Protein AF-A0A9D6V3V2-F1 (afdb_monomer_lite)

Structure (mmCIF, N/CA/C/O backbone):
data_AF-A0A9D6V3V2-F1
#
_entry.id   AF-A0A9D6V3V2-F1
#
loop_
_atom_site.group_PDB
_atom_site.id
_atom_site.type_symbol
_atom_site.label_atom_id
_atom_site.label_alt_id
_atom_site.label_comp_id
_atom_site.label_asym_id
_atom_site.label_entity_id
_atom_site.label_seq_id
_atom_site.pdbx_PDB_ins_code
_atom_site.Cartn_x
_atom_site.Cartn_y
_atom_site.Cartn_z
_atom_site.occupancy
_atom_site.B_iso_or_equiv
_atom_site.auth_seq_id
_atom_site.auth_comp_id
_atom_site.auth_asym_id
_atom_site.auth_atom_id
_atom_site.pdbx_PDB_model_num
ATOM 1 N N . MET A 1 1 ? 70.404 -4.146 -46.893 1.00 44.38 1 MET A N 1
ATOM 2 C CA . MET A 1 1 ? 69.640 -3.327 -45.924 1.00 44.38 1 MET A CA 1
ATOM 3 C C . MET A 1 1 ? 68.339 -2.920 -46.591 1.00 44.38 1 MET A C 1
ATOM 5 O O . MET A 1 1 ? 68.376 -2.452 -47.720 1.00 44.38 1 MET A O 1
ATOM 9 N N . LYS A 1 2 ? 67.207 -3.241 -45.965 1.00 45.22 2 LYS A N 1
ATOM 10 C CA . LYS A 1 2 ? 65.858 -3.125 -46.529 1.00 45.22 2 LYS A CA 1
ATOM 11 C C . LYS A 1 2 ? 65.323 -1.730 -46.179 1.00 45.22 2 LYS A C 1
ATOM 13 O O . LYS A 1 2 ? 65.019 -1.490 -45.018 1.00 45.22 2 LYS A O 1
ATOM 18 N N . ASN A 1 3 ? 65.267 -0.820 -47.149 1.00 51.09 3 ASN A N 1
ATOM 19 C CA . ASN A 1 3 ? 64.686 0.513 -46.966 1.00 51.09 3 ASN A CA 1
ATOM 20 C C . ASN A 1 3 ? 63.220 0.479 -47.405 1.00 51.09 3 ASN A C 1
ATOM 22 O O . ASN A 1 3 ? 62.914 0.737 -48.564 1.00 51.09 3 ASN A O 1
ATOM 26 N N . SER A 1 4 ? 62.317 0.134 -46.492 1.00 55.97 4 SER A N 1
ATOM 27 C CA . SER A 1 4 ? 60.876 0.332 -46.670 1.00 55.97 4 SER A CA 1
ATOM 28 C C . SER A 1 4 ? 60.467 1.624 -45.965 1.00 55.97 4 SER A C 1
ATOM 30 O O . SER A 1 4 ? 60.014 1.586 -44.825 1.00 55.97 4 SER A O 1
ATOM 32 N N . ASN A 1 5 ? 60.670 2.756 -46.638 1.00 57.91 5 ASN A N 1
ATOM 33 C CA . ASN A 1 5 ? 60.053 4.036 -46.288 1.00 57.91 5 ASN A CA 1
ATOM 34 C C . ASN A 1 5 ? 59.089 4.414 -47.419 1.00 57.91 5 ASN A C 1
ATOM 36 O O . ASN A 1 5 ? 59.359 5.324 -48.200 1.00 57.91 5 ASN A O 1
ATOM 40 N N . GLU A 1 6 ? 57.986 3.676 -47.541 1.00 64.00 6 GLU A N 1
ATOM 41 C CA . GLU A 1 6 ? 56.825 4.140 -48.302 1.00 64.00 6 GLU A CA 1
ATOM 42 C C . GLU A 1 6 ? 56.070 5.123 -47.401 1.00 64.00 6 GLU A C 1
ATOM 44 O O . GLU A 1 6 ? 55.491 4.749 -46.381 1.00 64.00 6 GLU A O 1
ATOM 49 N N . GLY A 1 7 ? 56.196 6.414 -47.709 1.00 64.81 7 GLY A N 1
ATOM 50 C CA . GLY A 1 7 ? 55.486 7.475 -47.004 1.00 64.81 7 GLY A CA 1
ATOM 51 C C . GLY A 1 7 ? 54.002 7.469 -47.361 1.00 64.81 7 GLY A C 1
ATOM 52 O O . GLY A 1 7 ? 53.641 7.251 -48.514 1.00 64.81 7 GLY A O 1
ATOM 53 N N . PHE A 1 8 ? 53.159 7.744 -46.367 1.00 67.44 8 PHE A N 1
ATOM 54 C CA . PHE A 1 8 ? 51.711 7.868 -46.522 1.00 67.44 8 PHE A CA 1
ATOM 55 C C . PHE A 1 8 ? 51.376 8.950 -47.557 1.00 67.44 8 PHE A C 1
ATOM 57 O O . PHE A 1 8 ? 51.793 10.105 -47.414 1.00 67.44 8 PHE A O 1
ATOM 64 N N . THR A 1 9 ? 50.626 8.603 -48.597 1.00 81.56 9 THR A N 1
ATOM 65 C CA . THR A 1 9 ? 50.183 9.583 -49.591 1.00 81.56 9 THR A CA 1
ATOM 66 C C . THR A 1 9 ? 49.055 10.445 -49.020 1.00 81.56 9 THR A C 1
ATOM 68 O O . THR A 1 9 ? 48.259 10.015 -48.184 1.00 81.56 9 THR A O 1
ATOM 71 N N . LEU A 1 10 ? 48.952 11.693 -49.487 1.00 78.44 10 LEU A N 1
ATOM 72 C CA . LEU A 1 10 ? 47.897 12.615 -49.048 1.00 78.44 10 LEU A CA 1
ATOM 73 C C . LEU A 1 10 ? 46.491 12.046 -49.319 1.00 78.44 10 LEU A C 1
ATOM 75 O O . LEU A 1 10 ? 45.570 12.257 -48.534 1.00 78.44 10 LEU A O 1
ATOM 79 N N . VAL A 1 11 ? 46.346 11.262 -50.392 1.00 83.44 11 VAL A N 1
ATOM 80 C CA . VAL A 1 11 ? 45.098 10.574 -50.748 1.00 83.44 11 VAL A CA 1
ATOM 81 C C . VAL A 1 11 ? 44.737 9.501 -49.717 1.00 83.44 11 VAL A C 1
ATOM 83 O O . VAL A 1 11 ? 43.591 9.453 -49.272 1.00 83.44 11 VAL A O 1
ATOM 86 N N . GLU A 1 12 ? 45.697 8.688 -49.272 1.00 78.62 12 GLU A N 1
ATOM 87 C CA . GLU A 1 12 ? 45.464 7.685 -48.222 1.00 78.62 12 GLU A CA 1
ATOM 88 C C . GLU A 1 12 ? 45.038 8.338 -46.903 1.00 78.62 12 GLU A C 1
ATOM 90 O O . GLU A 1 12 ? 44.134 7.839 -46.231 1.00 78.62 12 GLU A O 1
ATOM 95 N N . LEU A 1 13 ? 45.608 9.498 -46.556 1.00 82.12 13 LEU A N 1
ATOM 96 C CA . LEU A 1 13 ? 45.208 10.243 -45.359 1.00 82.12 13 LEU A CA 1
ATOM 97 C C . LEU A 1 13 ? 43.749 10.723 -45.440 1.00 82.12 13 LEU A C 1
ATOM 99 O O . LEU A 1 13 ? 43.008 10.614 -44.461 1.00 82.12 13 LEU A O 1
ATOM 103 N N . MET A 1 14 ? 43.310 11.214 -46.603 1.00 85.44 14 MET A N 1
ATOM 104 C CA . MET A 1 14 ? 41.921 11.648 -46.807 1.00 85.44 14 MET A CA 1
ATOM 105 C C . MET A 1 14 ? 40.930 10.480 -46.723 1.00 85.44 14 MET A C 1
ATOM 107 O O . MET A 1 14 ? 39.852 10.624 -46.135 1.00 85.44 14 MET A O 1
ATOM 111 N N . ILE A 1 15 ? 41.304 9.315 -47.264 1.00 85.94 15 ILE A N 1
ATOM 112 C CA . ILE A 1 15 ? 40.496 8.090 -47.189 1.00 85.94 15 ILE A CA 1
ATOM 113 C C . ILE A 1 15 ? 40.355 7.637 -45.732 1.00 85.94 15 ILE A C 1
ATOM 115 O O . ILE A 1 15 ? 39.234 7.433 -45.265 1.00 85.94 15 ILE A O 1
ATOM 119 N N . VAL A 1 16 ? 41.458 7.550 -44.980 1.00 87.94 16 VAL A N 1
ATOM 120 C CA . VAL A 1 16 ? 41.425 7.173 -43.555 1.00 87.94 16 VAL A CA 1
ATOM 121 C C . VAL A 1 16 ? 40.613 8.175 -42.734 1.00 87.94 16 VAL A C 1
ATOM 123 O O . VAL A 1 16 ? 39.793 7.765 -41.913 1.00 87.94 16 VAL A O 1
ATOM 126 N N . GLY A 1 17 ? 40.771 9.478 -42.985 1.00 86.56 17 GLY A N 1
ATOM 127 C CA . GLY A 1 17 ? 39.990 10.522 -42.318 1.00 86.56 17 GLY A CA 1
ATOM 128 C C . GLY A 1 17 ? 38.487 10.381 -42.559 1.00 86.56 17 GLY A C 1
ATOM 129 O O . GLY A 1 17 ? 37.693 10.494 -41.625 1.00 86.56 17 GLY A O 1
ATOM 130 N N . THR A 1 18 ? 38.093 10.057 -43.791 1.00 89.12 18 THR A N 1
ATOM 131 C CA . THR A 1 18 ? 36.684 9.851 -44.152 1.00 89.12 18 THR A CA 1
ATOM 132 C C . THR A 1 18 ? 36.123 8.589 -43.499 1.00 89.12 18 THR A C 1
ATOM 134 O O . THR A 1 18 ? 35.038 8.632 -42.920 1.00 89.12 18 THR A O 1
ATOM 137 N N . ILE A 1 19 ? 36.872 7.481 -43.505 1.00 89.25 19 ILE A N 1
ATOM 138 C CA . ILE A 1 19 ? 36.467 6.240 -42.827 1.00 89.25 19 ILE A CA 1
ATOM 139 C C . ILE A 1 19 ? 36.300 6.481 -41.319 1.00 89.25 19 ILE A C 1
ATOM 141 O O . ILE A 1 19 ? 35.287 6.086 -40.742 1.00 89.25 19 ILE A O 1
ATOM 145 N N . MET A 1 20 ? 37.241 7.184 -40.683 1.00 89.62 20 MET A N 1
ATOM 146 C CA . MET A 1 20 ? 37.158 7.520 -39.257 1.00 89.62 20 MET A CA 1
ATOM 147 C C . MET A 1 20 ? 35.955 8.412 -38.946 1.00 89.62 20 MET A C 1
ATOM 149 O O . MET A 1 20 ? 35.258 8.159 -37.966 1.00 89.62 20 MET A O 1
ATOM 153 N N . ALA A 1 21 ? 35.657 9.408 -39.786 1.00 87.12 21 ALA A N 1
ATOM 154 C CA . ALA A 1 21 ? 34.479 10.257 -39.614 1.00 87.12 21 ALA A CA 1
ATOM 155 C C . ALA A 1 21 ? 33.179 9.437 -39.650 1.00 87.12 21 ALA A C 1
ATOM 157 O O . ALA A 1 21 ? 32.334 9.590 -38.769 1.00 87.12 21 ALA A O 1
ATOM 158 N N . VAL A 1 22 ? 33.053 8.504 -40.601 1.00 88.88 22 VAL A N 1
ATOM 159 C CA . VAL A 1 22 ? 31.893 7.603 -40.699 1.00 88.88 22 VAL A CA 1
ATOM 160 C C . VAL A 1 22 ? 31.772 6.719 -39.454 1.00 88.88 22 VAL A C 1
ATOM 162 O O . VAL A 1 22 ? 30.692 6.633 -38.864 1.00 88.88 22 VAL A O 1
ATOM 165 N N . ILE A 1 23 ? 32.872 6.108 -39.003 1.00 89.44 23 ILE A N 1
ATOM 166 C CA . ILE A 1 23 ? 32.885 5.264 -37.797 1.00 89.44 23 ILE A CA 1
ATOM 167 C C . ILE A 1 23 ? 32.478 6.073 -36.561 1.00 89.44 23 ILE A C 1
ATOM 169 O O . ILE A 1 23 ? 31.660 5.605 -35.764 1.00 89.44 23 ILE A O 1
ATOM 173 N N . VAL A 1 24 ? 33.005 7.289 -36.398 1.00 89.06 24 VAL A N 1
ATOM 174 C CA . VAL A 1 24 ? 32.673 8.173 -35.272 1.00 89.06 24 VAL A CA 1
ATOM 175 C C . VAL A 1 24 ? 31.199 8.569 -35.308 1.00 89.06 24 VAL A C 1
ATOM 177 O O . VAL A 1 24 ? 30.541 8.502 -34.271 1.00 89.06 24 VAL A O 1
ATOM 180 N N . SER A 1 25 ? 30.643 8.918 -36.472 1.00 85.31 25 SER A N 1
ATOM 181 C CA . SER A 1 25 ? 29.222 9.266 -36.598 1.00 85.31 25 SER A CA 1
ATOM 182 C C . SER A 1 25 ? 28.300 8.110 -36.201 1.00 85.31 25 SER A C 1
ATOM 184 O O . SER A 1 25 ? 27.365 8.313 -35.423 1.00 85.31 25 SER A O 1
ATOM 186 N N . ILE A 1 26 ? 28.589 6.889 -36.665 1.00 84.44 26 ILE A N 1
ATOM 187 C CA . ILE A 1 26 ? 27.813 5.689 -36.309 1.00 84.44 26 ILE A CA 1
ATOM 188 C C . ILE A 1 26 ? 27.948 5.392 -34.809 1.00 84.44 26 ILE A C 1
ATOM 190 O O . ILE A 1 26 ? 26.949 5.181 -34.117 1.00 84.44 26 ILE A O 1
ATOM 194 N N . SER A 1 27 ? 29.175 5.439 -34.286 1.00 77.00 27 SER A N 1
ATOM 195 C CA . SER A 1 27 ? 29.466 5.168 -32.874 1.00 77.00 27 SER A CA 1
ATOM 196 C C . SER A 1 27 ? 28.800 6.181 -31.946 1.00 77.00 27 SER A C 1
ATOM 198 O O . SER A 1 27 ? 28.277 5.810 -30.897 1.00 77.00 27 SER A O 1
ATOM 200 N N . PHE A 1 28 ? 28.759 7.456 -32.335 1.00 80.44 28 PHE A N 1
ATOM 201 C CA . PHE A 1 28 ? 28.127 8.515 -31.557 1.00 80.44 28 PHE A CA 1
ATOM 202 C C . PHE A 1 28 ? 26.608 8.338 -31.468 1.00 80.44 28 PHE A C 1
ATOM 204 O O . PHE A 1 28 ? 26.042 8.450 -30.378 1.00 80.44 28 PHE A O 1
ATOM 211 N N . MET A 1 29 ? 25.940 8.003 -32.578 1.00 75.81 29 MET A N 1
ATOM 212 C CA . MET A 1 29 ? 24.500 7.718 -32.564 1.00 75.81 29 MET A CA 1
ATOM 213 C C . MET A 1 29 ? 24.175 6.491 -31.704 1.00 75.81 29 MET A C 1
ATOM 215 O O . MET A 1 29 ? 23.266 6.548 -30.871 1.00 75.81 29 MET A O 1
ATOM 219 N N . ALA A 1 30 ? 24.952 5.415 -31.841 1.00 67.06 30 ALA A N 1
ATOM 220 C CA . ALA A 1 30 ? 24.799 4.212 -31.025 1.00 67.06 30 ALA A CA 1
ATOM 221 C C . ALA A 1 30 ? 25.026 4.499 -29.528 1.00 67.06 30 ALA A C 1
ATOM 223 O O . ALA A 1 30 ? 24.249 4.056 -28.678 1.00 67.06 30 ALA A O 1
ATOM 224 N N . TYR A 1 31 ? 26.040 5.303 -29.199 1.00 71.19 31 TYR A N 1
ATOM 225 C CA . TYR A 1 31 ? 26.333 5.720 -27.829 1.00 71.19 31 TYR A CA 1
ATOM 226 C C . TYR A 1 31 ? 25.192 6.548 -27.227 1.00 71.19 31 TYR A C 1
ATOM 228 O O . TYR A 1 31 ? 24.724 6.240 -26.130 1.00 71.19 31 TYR A O 1
ATOM 236 N N . GLN A 1 32 ? 24.677 7.552 -27.945 1.00 71.25 32 GLN A N 1
ATOM 237 C CA . GLN A 1 32 ? 23.558 8.361 -27.455 1.00 71.25 32 GLN A CA 1
ATOM 238 C C . GLN A 1 32 ? 22.303 7.524 -27.182 1.00 71.25 32 GLN A C 1
ATOM 240 O O . GLN A 1 32 ? 21.619 7.759 -26.182 1.00 71.25 32 GLN A O 1
ATOM 245 N N . GLN A 1 33 ? 22.004 6.545 -28.038 1.00 69.19 33 GLN A N 1
ATOM 246 C CA . GLN A 1 33 ? 20.877 5.634 -27.836 1.00 69.19 33 GLN A CA 1
ATOM 247 C C . GLN A 1 33 ? 21.089 4.732 -26.612 1.00 69.19 33 GLN A C 1
ATOM 249 O O . GLN A 1 33 ? 20.189 4.614 -25.778 1.00 69.19 33 GLN A O 1
ATOM 254 N N . GLY A 1 34 ? 22.285 4.155 -26.450 1.00 64.31 34 GLY A N 1
ATOM 255 C CA . GLY A 1 34 ? 22.620 3.308 -25.299 1.00 64.31 34 GLY A CA 1
ATOM 256 C C . GLY A 1 34 ? 22.548 4.058 -23.968 1.00 64.31 34 GLY A C 1
ATOM 257 O O . GLY A 1 34 ? 21.953 3.575 -23.002 1.00 64.31 34 GLY A O 1
ATOM 258 N N . VAL A 1 35 ? 23.082 5.279 -23.937 1.00 71.50 35 VAL A N 1
ATOM 259 C CA . VAL A 1 35 ? 23.112 6.130 -22.745 1.00 71.50 35 VAL A CA 1
ATOM 260 C C . VAL A 1 35 ? 21.706 6.585 -22.349 1.00 71.50 35 VAL A C 1
ATOM 262 O O . VAL A 1 35 ? 21.295 6.368 -21.208 1.00 71.50 35 VAL A O 1
ATOM 265 N N . LYS A 1 36 ? 20.918 7.142 -23.281 1.00 72.31 36 LYS A N 1
ATOM 266 C CA . LYS A 1 36 ? 19.528 7.557 -23.001 1.00 72.31 36 LYS A CA 1
ATOM 267 C C . LYS A 1 36 ? 18.674 6.386 -22.502 1.00 72.31 36 LYS A C 1
ATOM 269 O O . LYS A 1 36 ? 17.886 6.556 -21.574 1.00 72.31 36 LYS A O 1
ATOM 274 N N . ARG A 1 37 ? 18.876 5.188 -23.058 1.00 67.25 37 ARG A N 1
ATOM 275 C CA . ARG A 1 37 ? 18.156 3.966 -22.672 1.00 67.25 37 ARG A CA 1
ATOM 276 C C . ARG A 1 37 ? 18.462 3.527 -21.239 1.00 67.25 37 ARG A C 1
ATOM 278 O O . ARG A 1 37 ? 17.533 3.280 -20.470 1.00 67.25 37 ARG A O 1
ATOM 285 N N . GLN A 1 38 ? 19.741 3.438 -20.869 1.00 69.69 38 GLN A N 1
ATOM 286 C CA . GLN A 1 38 ? 20.134 3.052 -19.508 1.00 69.69 38 GLN A CA 1
ATOM 287 C C . GLN A 1 38 ? 19.685 4.087 -18.472 1.00 69.69 38 GLN A C 1
ATOM 289 O O . GLN A 1 38 ? 19.255 3.717 -17.376 1.00 69.69 38 GLN A O 1
ATOM 294 N N . TYR A 1 39 ? 19.713 5.374 -18.832 1.00 78.06 39 TYR A N 1
ATOM 295 C CA . TYR A 1 39 ? 19.181 6.432 -17.980 1.00 78.06 39 TYR A CA 1
ATOM 296 C C . TYR A 1 39 ? 17.667 6.330 -17.792 1.00 78.06 39 TYR A C 1
ATOM 298 O O . TYR A 1 39 ? 17.214 6.453 -16.657 1.00 78.06 39 TYR A O 1
ATOM 306 N N . GLY A 1 40 ? 16.893 6.041 -18.842 1.00 79.88 40 GLY A N 1
ATOM 307 C CA . GLY A 1 40 ? 15.436 5.901 -18.745 1.00 79.88 40 GLY A CA 1
ATOM 308 C C . GLY A 1 40 ? 14.998 4.761 -17.821 1.00 79.88 40 GLY A C 1
ATOM 309 O O . GLY A 1 40 ? 14.147 4.960 -16.957 1.00 79.88 40 GLY A O 1
ATOM 310 N N . LEU A 1 41 ? 15.612 3.579 -17.943 1.00 83.06 41 LEU A N 1
ATOM 311 C CA . LEU A 1 41 ? 15.331 2.445 -17.050 1.00 83.06 41 LEU A CA 1
ATOM 312 C C . LEU A 1 41 ? 15.734 2.754 -15.597 1.00 83.06 41 LEU A C 1
ATOM 314 O O . LEU A 1 41 ? 15.009 2.434 -14.657 1.00 83.06 41 LEU A O 1
ATOM 318 N N . SER A 1 42 ? 16.876 3.423 -15.406 1.00 83.75 42 SER A N 1
ATOM 319 C CA . SER A 1 42 ? 17.346 3.857 -14.085 1.00 83.75 42 SER A CA 1
ATOM 320 C C . SER A 1 42 ? 16.393 4.868 -13.440 1.00 83.75 42 SER A C 1
ATOM 322 O O . SER A 1 42 ? 16.024 4.708 -12.276 1.00 83.75 42 SER A O 1
ATOM 324 N N . GLN A 1 43 ? 15.931 5.870 -14.192 1.00 86.69 43 GLN A N 1
ATOM 325 C CA . GLN A 1 43 ? 14.953 6.847 -13.713 1.00 86.69 43 GLN A CA 1
ATOM 326 C C . GLN A 1 43 ? 13.648 6.167 -13.296 1.00 86.69 43 GLN A C 1
ATOM 328 O O . GLN A 1 43 ? 13.191 6.397 -12.179 1.00 86.69 43 GLN A O 1
ATOM 333 N N . GLN A 1 44 ? 13.114 5.265 -14.121 1.00 87.75 44 GLN A N 1
ATOM 334 C CA . GLN A 1 44 ? 11.882 4.543 -13.803 1.00 87.75 44 GLN A CA 1
ATOM 335 C C . GLN A 1 44 ? 12.033 3.622 -12.578 1.00 87.75 44 GLN A C 1
ATOM 337 O O . GLN A 1 44 ? 11.134 3.522 -11.749 1.00 87.75 44 GLN A O 1
ATOM 342 N N . SER A 1 45 ? 13.196 2.989 -12.396 1.00 88.31 45 SER A N 1
ATOM 343 C CA . SER A 1 45 ? 13.452 2.196 -11.184 1.00 88.31 45 SER A CA 1
ATOM 344 C C . SER A 1 45 ? 13.460 3.055 -9.913 1.00 88.31 45 SER A C 1
ATOM 346 O O . SER A 1 45 ? 12.949 2.642 -8.872 1.00 88.31 45 SER A O 1
ATOM 348 N N . ARG A 1 46 ? 13.982 4.286 -10.001 1.00 88.00 46 ARG A N 1
ATOM 349 C CA . ARG A 1 46 ? 14.009 5.238 -8.883 1.00 88.00 46 ARG A CA 1
ATOM 350 C C . ARG A 1 46 ? 12.624 5.787 -8.567 1.00 88.00 46 ARG A C 1
ATOM 352 O O . ARG A 1 46 ? 12.314 5.962 -7.394 1.00 88.00 46 ARG A O 1
ATOM 359 N N . THR A 1 47 ? 11.790 6.052 -9.573 1.00 90.19 47 THR A N 1
ATOM 360 C CA . THR A 1 47 ? 10.418 6.529 -9.337 1.00 90.19 47 THR A CA 1
ATOM 361 C C . THR A 1 47 ? 9.585 5.471 -8.618 1.00 90.19 47 THR A C 1
ATOM 363 O O . THR A 1 47 ? 8.922 5.807 -7.638 1.00 90.19 47 THR A O 1
ATOM 366 N N . ILE A 1 48 ? 9.699 4.195 -9.008 1.00 90.25 48 ILE A N 1
ATOM 367 C CA . ILE A 1 48 ? 9.068 3.076 -8.286 1.00 90.25 48 ILE A CA 1
ATOM 368 C C . ILE A 1 48 ? 9.612 2.974 -6.858 1.00 90.25 48 ILE A C 1
ATOM 370 O O . ILE A 1 48 ? 8.832 2.882 -5.913 1.00 90.25 48 ILE A O 1
ATOM 374 N N . ALA A 1 49 ? 10.935 3.031 -6.673 1.00 90.31 49 ALA A N 1
ATOM 375 C CA . ALA A 1 49 ? 11.538 2.969 -5.342 1.00 90.31 49 ALA A CA 1
ATOM 376 C C . ALA A 1 49 ? 11.048 4.106 -4.427 1.00 90.31 49 ALA A C 1
ATOM 378 O O . ALA A 1 49 ? 10.709 3.861 -3.271 1.00 90.31 49 ALA A O 1
ATOM 379 N N . ASN A 1 50 ? 10.935 5.329 -4.949 1.00 89.56 50 ASN A N 1
ATOM 380 C CA . ASN A 1 50 ? 10.388 6.464 -4.208 1.00 89.56 50 ASN A CA 1
ATOM 381 C C . ASN A 1 50 ? 8.909 6.257 -3.852 1.00 89.56 50 ASN A C 1
ATOM 383 O O . ASN A 1 50 ? 8.515 6.550 -2.726 1.00 89.56 50 ASN A O 1
ATOM 387 N N . ALA A 1 51 ? 8.102 5.717 -4.771 1.00 88.31 51 ALA A N 1
ATOM 388 C CA . ALA A 1 51 ? 6.702 5.391 -4.504 1.00 88.31 51 ALA A CA 1
ATOM 389 C C . ALA A 1 51 ? 6.564 4.316 -3.410 1.00 88.31 51 ALA A C 1
ATOM 391 O O . ALA A 1 51 ? 5.725 4.443 -2.520 1.00 88.31 51 ALA A O 1
ATOM 392 N N . LEU A 1 52 ? 7.440 3.304 -3.408 1.00 89.75 52 LEU A N 1
ATOM 393 C CA . LEU A 1 52 ? 7.512 2.294 -2.346 1.00 89.75 52 LEU A CA 1
ATOM 394 C C . LEU A 1 52 ? 7.899 2.912 -0.997 1.00 89.75 52 LEU A C 1
ATOM 396 O O . LEU A 1 52 ? 7.286 2.599 0.023 1.00 89.75 52 LEU A O 1
ATOM 400 N N . MET A 1 53 ? 8.887 3.811 -0.976 1.00 86.94 53 MET A N 1
ATOM 401 C CA . MET A 1 53 ? 9.268 4.525 0.246 1.00 86.94 53 MET A CA 1
ATOM 402 C C . MET A 1 53 ? 8.133 5.412 0.762 1.00 86.94 53 MET A C 1
ATOM 404 O O . MET A 1 53 ? 7.906 5.438 1.970 1.00 86.94 53 MET A O 1
ATOM 408 N N . LEU A 1 54 ? 7.396 6.086 -0.126 1.00 86.06 54 LEU A N 1
ATOM 409 C CA . LEU A 1 54 ? 6.231 6.889 0.240 1.00 86.06 54 LEU A CA 1
ATOM 410 C C . LEU A 1 54 ? 5.121 6.019 0.833 1.00 86.06 54 LEU A C 1
ATOM 412 O O . LEU A 1 54 ? 4.625 6.339 1.909 1.00 86.06 54 LEU A O 1
ATOM 416 N N . ALA A 1 55 ? 4.776 4.897 0.196 1.00 83.44 55 ALA A N 1
ATOM 417 C CA . ALA A 1 55 ? 3.803 3.951 0.740 1.00 83.44 55 ALA A CA 1
ATOM 418 C C . ALA A 1 55 ? 4.245 3.452 2.124 1.00 83.44 55 ALA A C 1
ATOM 420 O O . ALA A 1 55 ? 3.477 3.485 3.081 1.00 83.44 55 ALA A O 1
ATOM 421 N N . ARG A 1 56 ? 5.521 3.093 2.293 1.00 84.56 56 ARG A N 1
ATOM 422 C CA . ARG A 1 56 ? 6.066 2.719 3.604 1.00 84.56 56 ARG A CA 1
ATOM 423 C C . ARG A 1 56 ? 5.952 3.843 4.637 1.00 84.56 56 ARG A C 1
ATOM 425 O O . ARG A 1 56 ? 5.592 3.573 5.781 1.00 84.56 56 ARG A O 1
ATOM 432 N N . MET A 1 57 ? 6.263 5.084 4.267 1.00 81.69 57 MET A N 1
ATOM 433 C CA . MET A 1 57 ? 6.108 6.242 5.154 1.00 81.69 57 MET A CA 1
ATOM 434 C C . MET A 1 57 ? 4.644 6.451 5.532 1.00 81.69 57 MET A C 1
ATOM 436 O O . MET A 1 57 ? 4.358 6.594 6.712 1.00 81.69 57 MET A O 1
ATOM 440 N N . GLN A 1 58 ? 3.713 6.326 4.587 1.00 77.56 58 GLN A N 1
ATOM 441 C CA . GLN A 1 58 ? 2.278 6.351 4.874 1.00 77.56 58 GLN A CA 1
ATOM 442 C C . GLN A 1 58 ? 1.862 5.223 5.826 1.00 77.56 58 GLN A C 1
ATOM 444 O O . GLN A 1 58 ? 1.020 5.437 6.690 1.00 77.56 58 GLN A O 1
ATOM 449 N N . ALA A 1 59 ? 2.457 4.028 5.734 1.00 76.75 59 ALA A N 1
ATOM 450 C CA . ALA A 1 59 ? 2.206 2.951 6.698 1.00 76.75 59 ALA A CA 1
ATOM 451 C C . ALA A 1 59 ? 2.670 3.332 8.112 1.00 76.75 59 ALA A C 1
ATOM 453 O O . ALA A 1 59 ? 1.997 3.030 9.097 1.00 76.75 59 ALA A O 1
ATOM 454 N N . LEU A 1 60 ? 3.812 4.018 8.212 1.00 76.00 60 LEU A N 1
ATOM 455 C CA . LEU A 1 60 ? 4.344 4.531 9.474 1.00 76.00 60 LEU A CA 1
ATOM 456 C C . LEU A 1 60 ? 3.518 5.705 10.016 1.00 76.00 60 LEU A C 1
ATOM 458 O O . LEU A 1 60 ? 3.327 5.790 11.227 1.00 76.00 60 LEU A O 1
ATOM 462 N N . GLU A 1 61 ? 3.008 6.577 9.148 1.00 69.25 61 GLU A N 1
ATOM 463 C CA . GLU A 1 61 ? 2.107 7.683 9.494 1.00 69.25 61 GLU A CA 1
ATOM 464 C C . GLU A 1 61 ? 0.717 7.178 9.899 1.00 69.25 61 GLU A C 1
ATOM 466 O O . GLU A 1 61 ? 0.121 7.704 10.836 1.00 69.25 61 GLU A O 1
ATOM 471 N N . ASN A 1 62 ? 0.239 6.082 9.298 1.00 62.91 62 ASN A N 1
ATOM 472 C CA . ASN A 1 62 ? -0.995 5.383 9.681 1.00 62.91 62 ASN A CA 1
ATOM 473 C C . ASN A 1 62 ? -0.961 4.821 11.118 1.00 62.91 62 ASN A C 1
ATOM 475 O O . ASN A 1 62 ? -1.989 4.358 11.607 1.00 62.91 62 ASN A O 1
ATOM 479 N N . LYS A 1 63 ? 0.161 4.947 11.848 1.00 62.19 63 LYS A N 1
ATOM 480 C CA . LYS A 1 63 ? 0.190 4.884 13.324 1.00 62.19 63 LYS A CA 1
ATOM 481 C C . LYS A 1 63 ? -0.629 5.992 14.001 1.00 62.19 63 LYS A C 1
ATOM 483 O O . LYS A 1 63 ? -0.653 6.040 15.234 1.00 62.19 63 LYS A O 1
ATOM 488 N N . MET A 1 64 ? -1.250 6.888 13.231 1.00 62.44 64 MET A N 1
ATOM 489 C CA . MET A 1 64 ? -2.138 7.939 13.705 1.00 62.44 64 MET A CA 1
ATOM 490 C C . MET A 1 64 ? -3.077 7.427 14.799 1.00 62.44 64 MET A C 1
ATOM 492 O O . MET A 1 64 ? -3.862 6.496 14.619 1.00 62.44 64 MET A O 1
ATOM 496 N N . ALA A 1 65 ? -2.962 8.074 15.955 1.00 74.75 65 ALA A N 1
ATOM 497 C CA . ALA A 1 65 ? -3.879 7.919 17.062 1.00 74.75 65 ALA A CA 1
ATOM 498 C C . ALA A 1 65 ? -5.285 8.333 16.606 1.00 74.75 65 ALA A C 1
ATOM 500 O O . ALA A 1 65 ? -5.536 9.500 16.311 1.00 74.75 65 ALA A O 1
ATOM 501 N N . ILE A 1 66 ? -6.204 7.376 16.558 1.00 86.44 66 ILE A N 1
ATOM 502 C CA . ILE A 1 66 ? -7.630 7.621 16.392 1.00 86.44 66 ILE A CA 1
ATOM 503 C C . ILE A 1 66 ? -8.140 8.090 17.748 1.00 86.44 66 ILE A C 1
ATOM 505 O O . ILE A 1 66 ? -8.191 7.315 18.706 1.00 86.44 66 ILE A O 1
ATOM 509 N N . LYS A 1 67 ? -8.509 9.367 17.836 1.00 88.56 67 LYS A N 1
ATOM 510 C CA . LYS A 1 67 ? -9.149 9.905 19.034 1.00 88.56 67 LYS A CA 1
ATOM 511 C C . LYS A 1 67 ? -10.559 9.331 19.135 1.00 88.56 67 LYS A C 1
ATOM 513 O O . LYS A 1 67 ? -11.407 9.622 18.291 1.00 88.56 67 LYS A O 1
ATOM 518 N N . VAL A 1 68 ? -10.791 8.521 20.159 1.00 90.81 68 VAL A N 1
ATOM 519 C CA . VAL A 1 68 ? -12.118 7.998 20.475 1.00 90.81 68 VAL A CA 1
ATOM 520 C C . VAL A 1 68 ? -12.859 9.073 21.267 1.00 90.81 68 VAL A C 1
ATOM 522 O O . VAL A 1 68 ? -12.298 9.678 22.174 1.00 90.81 68 VAL A O 1
ATOM 525 N N . THR A 1 69 ? -14.096 9.368 20.880 1.00 92.25 69 THR A N 1
ATOM 526 C CA . THR A 1 69 ? -14.964 10.365 21.531 1.00 92.25 69 THR A CA 1
ATOM 527 C C . THR A 1 69 ? -16.137 9.732 22.272 1.00 92.25 69 THR A C 1
ATOM 529 O O . THR A 1 69 ? -16.897 10.430 22.936 1.00 92.25 69 THR A O 1
ATOM 532 N N . GLY A 1 70 ? -16.303 8.417 22.152 1.00 91.12 70 GLY A N 1
ATOM 533 C CA . GLY A 1 70 ? -17.283 7.644 22.897 1.00 91.12 70 GLY A CA 1
ATOM 534 C C . GLY A 1 70 ? -17.025 6.153 22.739 1.00 91.12 70 GLY A C 1
ATOM 535 O O . GLY A 1 70 ? -16.520 5.709 21.710 1.00 91.12 70 GLY A O 1
ATOM 536 N N . ALA A 1 71 ? -17.373 5.380 23.757 1.00 91.88 71 ALA A N 1
ATOM 537 C CA . ALA A 1 71 ? -17.318 3.928 23.727 1.00 91.88 71 ALA A CA 1
ATOM 538 C C . ALA A 1 71 ? -18.555 3.381 24.434 1.00 91.88 71 ALA A C 1
ATOM 540 O O . ALA A 1 71 ? -18.957 3.919 25.468 1.00 91.88 71 ALA A O 1
ATOM 541 N N . ARG A 1 72 ? -19.160 2.334 23.875 1.00 91.19 72 ARG A N 1
ATOM 542 C CA . ARG A 1 72 ? -20.271 1.614 24.507 1.00 91.19 72 ARG A CA 1
ATOM 543 C C . ARG A 1 72 ? -20.216 0.131 24.179 1.00 91.19 72 ARG A C 1
ATOM 545 O O . ARG A 1 72 ? -19.895 -0.241 23.051 1.00 91.19 72 ARG A O 1
ATOM 552 N N . SER A 1 73 ? -20.569 -0.710 25.140 1.00 90.75 73 SER A N 1
ATOM 553 C CA . SER A 1 73 ? -20.725 -2.146 24.904 1.00 90.75 73 SER A CA 1
ATOM 554 C C . SER A 1 73 ? -22.040 -2.421 24.185 1.00 90.75 73 SER A C 1
ATOM 556 O O . SER A 1 73 ? -23.057 -1.787 24.469 1.00 90.75 73 SER A O 1
ATOM 558 N N . ILE A 1 74 ? -22.018 -3.352 23.237 1.00 91.38 74 ILE A N 1
ATOM 559 C CA . ILE A 1 74 ? -23.186 -3.773 22.459 1.00 91.38 74 ILE A CA 1
ATOM 560 C C . ILE A 1 74 ? -23.204 -5.302 22.339 1.00 91.38 74 ILE A C 1
ATOM 562 O O . ILE A 1 74 ? -22.246 -5.974 22.723 1.00 91.38 74 ILE A O 1
ATOM 566 N N . ASP A 1 75 ? -24.292 -5.83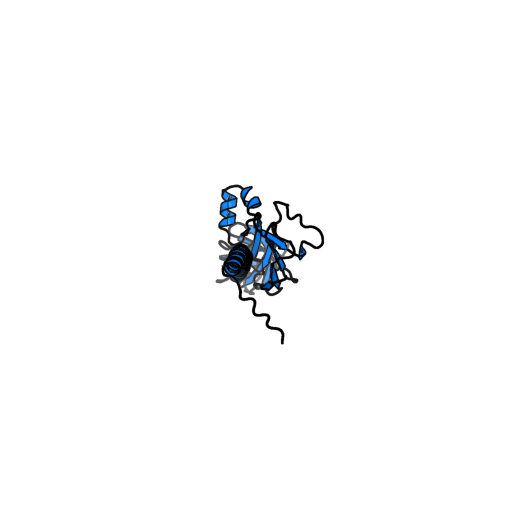7 21.780 1.00 89.88 75 ASP A N 1
ATOM 567 C CA . ASP A 1 75 ? -24.424 -7.268 21.470 1.00 89.88 75 ASP A CA 1
ATOM 568 C C . ASP A 1 75 ? -24.296 -8.149 22.733 1.00 89.88 75 ASP A C 1
ATOM 570 O O . ASP A 1 75 ? -23.408 -8.998 22.859 1.00 89.88 75 ASP A O 1
ATOM 574 N N . LEU A 1 76 ? -25.159 -7.848 23.716 1.00 89.62 76 LEU A N 1
ATOM 575 C CA . LEU A 1 76 ? -25.253 -8.552 24.994 1.00 89.62 76 LEU A CA 1
ATOM 576 C C . LEU A 1 76 ? -25.915 -9.919 24.788 1.00 89.62 76 LEU A C 1
ATOM 578 O O . LEU A 1 76 ? -27.106 -10.005 24.483 1.00 89.62 76 LEU A O 1
ATOM 582 N N . VAL A 1 77 ? -25.150 -10.985 25.012 1.00 88.81 77 VAL A N 1
ATOM 583 C CA . VAL A 1 77 ? -25.614 -12.372 24.949 1.00 88.81 77 VAL A CA 1
ATOM 584 C C . VAL A 1 77 ? -25.478 -12.990 26.339 1.00 88.81 77 VAL A C 1
ATOM 586 O O . VAL A 1 77 ? -24.384 -13.290 26.823 1.00 88.81 77 VAL A O 1
ATOM 589 N N . GLY A 1 78 ? -26.609 -13.161 27.024 1.00 88.88 78 GLY A N 1
ATOM 590 C CA . GLY A 1 78 ? -26.619 -13.588 28.423 1.00 88.88 78 GLY A CA 1
ATOM 591 C C . GLY A 1 78 ? -26.004 -12.523 29.337 1.00 88.88 78 GLY A C 1
ATOM 592 O O . GLY A 1 78 ? -26.539 -11.425 29.446 1.00 88.88 78 GLY A O 1
ATOM 593 N N . LYS A 1 79 ? -24.894 -12.858 30.006 1.00 84.50 79 LYS A N 1
ATOM 594 C CA . LYS A 1 79 ? -24.140 -11.939 30.885 1.00 84.50 79 LYS A CA 1
ATOM 595 C C . LYS A 1 79 ? -22.899 -11.333 30.221 1.00 84.50 79 LYS A C 1
ATOM 597 O O . LYS A 1 79 ? -22.121 -10.683 30.905 1.00 84.50 79 LYS A O 1
ATOM 602 N N . TRP A 1 80 ? -22.680 -11.593 28.933 1.00 85.50 80 TRP A N 1
ATOM 603 C CA . TRP A 1 80 ? -21.462 -11.200 28.232 1.00 85.50 80 TRP A CA 1
ATOM 604 C C . TRP A 1 80 ? -21.789 -10.260 27.082 1.00 85.50 80 TRP A C 1
ATOM 606 O O . TRP A 1 80 ? -22.579 -10.596 26.200 1.00 85.50 80 TRP A O 1
ATOM 616 N N . TYR A 1 81 ? -21.158 -9.096 27.069 1.00 85.88 81 TYR A N 1
ATOM 617 C CA . TYR A 1 81 ? -21.056 -8.282 25.869 1.00 85.88 81 TYR A CA 1
ATOM 618 C C . TYR A 1 81 ? -20.036 -8.925 24.944 1.00 85.88 81 TYR A C 1
ATOM 620 O O . TYR A 1 81 ? -18.986 -9.378 25.398 1.00 85.88 81 TYR A O 1
ATOM 628 N N . THR A 1 82 ? -20.360 -8.992 23.657 1.00 88.62 82 THR A N 1
ATOM 629 C CA . THR A 1 82 ? -19.487 -9.607 22.644 1.00 88.62 82 THR A CA 1
ATOM 630 C C . THR A 1 82 ? -18.769 -8.567 21.784 1.00 88.62 82 THR A C 1
ATOM 632 O O . THR A 1 82 ? -17.817 -8.895 21.066 1.00 88.62 82 THR A O 1
ATOM 635 N N . LYS A 1 83 ? -19.193 -7.298 21.861 1.00 91.94 83 LYS A N 1
ATOM 636 C CA . LYS A 1 83 ? -18.659 -6.190 21.069 1.00 91.94 83 LYS A CA 1
ATOM 637 C C . LYS A 1 83 ? -18.608 -4.884 21.857 1.00 91.94 83 LYS A C 1
ATOM 639 O O . LYS A 1 83 ? -19.455 -4.597 22.702 1.00 91.94 83 LYS A O 1
ATOM 644 N N . VAL A 1 84 ? -17.658 -4.035 21.478 1.00 92.25 84 VAL A N 1
ATOM 645 C CA . VAL A 1 84 ? -17.603 -2.618 21.844 1.00 92.25 84 VAL A CA 1
ATOM 646 C C . VAL A 1 84 ? -17.705 -1.765 20.589 1.00 92.25 84 VAL A C 1
ATOM 648 O O . VAL A 1 84 ? -16.962 -1.961 19.631 1.00 92.25 84 VAL A O 1
ATOM 651 N N . GLN A 1 85 ? -18.612 -0.798 20.599 1.00 94.50 85 GLN A N 1
ATOM 652 C CA . GLN A 1 85 ? -18.692 0.230 19.573 1.00 94.50 85 GLN A CA 1
ATOM 653 C C . GLN A 1 85 ? -17.911 1.458 20.024 1.00 94.50 85 GLN A C 1
ATOM 655 O O . GLN A 1 85 ? -18.178 2.011 21.094 1.00 94.50 85 GLN A O 1
ATOM 660 N N . LEU A 1 86 ? -16.974 1.900 19.191 1.00 94.25 86 LEU A N 1
ATOM 661 C CA . LEU A 1 86 ? -16.212 3.125 19.389 1.00 94.25 86 LEU A CA 1
ATOM 662 C C . LEU A 1 86 ? -16.699 4.211 18.440 1.00 94.25 86 LEU A C 1
ATOM 664 O O . LEU A 1 86 ? -16.866 3.963 17.249 1.00 94.25 86 LEU A O 1
ATOM 668 N N . THR A 1 87 ? -16.867 5.421 18.958 1.00 94.88 87 THR A N 1
ATOM 669 C CA . THR A 1 87 ? -17.162 6.630 18.188 1.00 94.88 87 THR A CA 1
ATOM 670 C C . THR A 1 87 ? -15.873 7.392 17.944 1.00 94.88 87 THR A C 1
ATOM 672 O O . THR A 1 87 ? -15.142 7.700 18.884 1.00 94.88 87 THR A O 1
ATOM 675 N N . ALA A 1 88 ? -15.584 7.700 16.685 1.00 90.81 88 ALA A N 1
ATOM 676 C CA . ALA A 1 88 ? -14.434 8.499 16.290 1.00 90.81 88 ALA A CA 1
ATOM 677 C C . ALA A 1 88 ? -14.689 9.140 14.922 1.00 90.81 88 ALA A C 1
ATOM 679 O O . ALA A 1 88 ? -15.129 8.479 13.984 1.00 90.81 88 ALA A O 1
ATOM 680 N N . ALA A 1 89 ? -14.374 10.425 14.777 1.00 83.94 89 ALA A N 1
ATOM 681 C CA . ALA A 1 89 ? -14.453 11.086 13.479 1.00 83.94 89 ALA A CA 1
ATOM 682 C C . ALA A 1 89 ? -13.281 10.644 12.590 1.00 83.94 89 ALA A C 1
ATOM 684 O O . ALA A 1 89 ? -12.132 10.677 13.027 1.00 83.94 89 ALA A O 1
ATOM 685 N N . ASN A 1 90 ? -13.560 10.268 11.337 1.00 74.62 90 ASN A N 1
ATOM 686 C CA . ASN A 1 90 ? -12.543 9.968 10.320 1.00 74.62 90 ASN A CA 1
ATOM 687 C C . ASN A 1 90 ? -11.481 8.938 10.768 1.00 74.62 90 ASN A C 1
ATOM 689 O O . ASN A 1 90 ? -10.294 9.096 10.495 1.00 74.62 90 ASN A O 1
ATOM 693 N N . HIS A 1 91 ? -11.900 7.861 11.442 1.00 81.81 91 HIS A N 1
ATOM 694 C CA . HIS A 1 91 ? -10.988 6.856 12.007 1.00 81.81 91 HIS A CA 1
ATOM 695 C C . HIS A 1 91 ? -10.209 6.039 10.961 1.00 81.81 91 HIS A C 1
ATOM 697 O O . HIS A 1 91 ? -9.220 5.391 11.293 1.00 81.81 91 HIS A O 1
ATOM 703 N N . GLY A 1 92 ? -10.660 5.996 9.704 1.00 76.69 92 GLY A N 1
ATOM 704 C CA . GLY A 1 92 ? -9.987 5.273 8.615 1.00 76.69 92 GLY A CA 1
ATOM 705 C C . GLY A 1 92 ? -9.955 3.740 8.747 1.00 76.69 92 GLY A C 1
ATOM 706 O O . GLY A 1 92 ? -9.555 3.060 7.803 1.00 76.69 92 GLY A O 1
ATOM 707 N N . VAL A 1 93 ? -10.375 3.185 9.881 1.00 83.12 93 VAL A N 1
ATOM 708 C CA . VAL A 1 93 ? -10.571 1.745 10.104 1.00 83.12 93 VAL A CA 1
ATOM 709 C C . VAL A 1 93 ? -11.579 1.157 9.107 1.00 83.12 93 VAL A C 1
ATOM 711 O O . VAL A 1 93 ? -12.574 1.809 8.791 1.00 83.12 93 VAL A O 1
ATOM 714 N N . LYS A 1 94 ? -11.319 -0.056 8.614 1.00 85.69 94 LYS A N 1
ATOM 715 C CA . LYS A 1 94 ? -12.204 -0.886 7.785 1.00 85.69 94 LYS A CA 1
ATOM 716 C C . LYS A 1 94 ? -12.620 -2.148 8.549 1.00 85.69 94 LYS A C 1
ATOM 718 O O . LYS A 1 94 ? -12.007 -2.510 9.548 1.00 85.69 94 LYS A O 1
ATOM 723 N N . ARG A 1 95 ? -13.674 -2.824 8.083 1.00 86.50 95 ARG A N 1
ATOM 724 C CA . ARG A 1 95 ? -13.981 -4.182 8.555 1.00 86.50 95 ARG A CA 1
ATOM 725 C C . ARG A 1 95 ? -12.766 -5.082 8.302 1.00 86.50 95 ARG A C 1
ATOM 727 O O . ARG A 1 95 ? -12.059 -4.866 7.321 1.00 86.50 95 ARG A O 1
ATOM 734 N N . ASP A 1 96 ? -12.543 -6.037 9.198 1.00 80.62 96 ASP A N 1
ATOM 735 C CA . ASP A 1 96 ? -11.405 -6.964 9.211 1.00 80.62 96 ASP A CA 1
ATOM 736 C C . ASP A 1 96 ? -10.065 -6.358 9.657 1.00 80.62 96 ASP A C 1
ATOM 738 O O . ASP A 1 96 ? -9.052 -7.056 9.713 1.00 80.62 96 ASP A O 1
ATOM 742 N N . ASP A 1 97 ? -10.054 -5.080 10.049 1.00 82.12 97 ASP A N 1
ATOM 743 C CA . ASP A 1 97 ? -8.891 -4.475 10.687 1.00 82.12 97 ASP A CA 1
ATOM 744 C C . ASP A 1 97 ? -8.669 -5.004 12.117 1.00 82.12 97 ASP A C 1
ATOM 746 O O . ASP A 1 97 ? -9.587 -5.469 12.787 1.00 82.12 97 ASP A O 1
ATOM 750 N N . TYR A 1 98 ? -7.451 -4.860 12.633 1.00 82.06 98 TYR A N 1
ATOM 751 C CA . TYR A 1 98 ? -7.143 -4.947 14.055 1.00 82.06 98 TYR A CA 1
ATOM 752 C C . TYR A 1 98 ? -6.765 -3.566 14.577 1.00 82.06 98 TYR A C 1
ATOM 754 O O . TYR A 1 98 ? -6.015 -2.825 13.942 1.00 82.06 98 TYR A O 1
ATOM 762 N N . VAL A 1 99 ? -7.243 -3.222 15.767 1.00 85.69 99 VAL A N 1
ATOM 763 C CA . VAL A 1 99 ? -6.969 -1.950 16.440 1.00 85.69 99 VAL A CA 1
ATOM 764 C C . VAL A 1 99 ? -6.443 -2.201 17.850 1.00 85.69 99 VAL A C 1
ATOM 766 O O . VAL A 1 99 ? -6.971 -3.040 18.568 1.00 85.69 99 VAL A O 1
ATOM 769 N N . ALA A 1 100 ? -5.415 -1.474 18.280 1.00 86.06 100 ALA A N 1
ATOM 770 C CA . ALA A 1 100 ? -5.037 -1.401 19.687 1.00 86.06 100 ALA A CA 1
ATOM 771 C C . ALA A 1 100 ? -5.80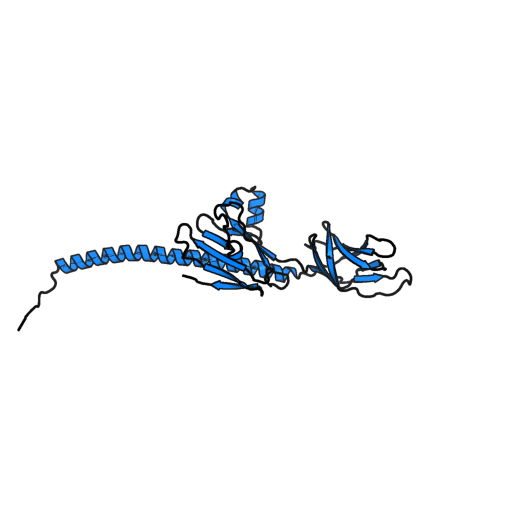1 -0.253 20.339 1.00 86.06 100 ALA A C 1
ATOM 773 O O . ALA A 1 100 ? -5.669 0.884 19.889 1.00 86.06 100 ALA A O 1
ATOM 774 N N . ILE A 1 101 ? -6.566 -0.525 21.391 1.00 87.56 101 ILE A N 1
ATOM 775 C CA . ILE A 1 101 ? -7.299 0.508 22.130 1.00 87.56 101 ILE A CA 1
ATOM 776 C C . ILE A 1 101 ? -6.676 0.650 23.517 1.00 87.56 101 ILE A C 1
ATOM 778 O O . ILE A 1 101 ? -6.378 -0.345 24.177 1.00 87.56 101 ILE A O 1
ATOM 782 N N . SER A 1 102 ? -6.477 1.897 23.939 1.00 85.38 102 SER A N 1
ATOM 783 C CA . SER A 1 102 ? -6.029 2.286 25.276 1.00 85.38 102 SER A CA 1
ATOM 784 C C . SER A 1 102 ? -6.975 3.336 25.846 1.00 85.38 102 SER A C 1
ATOM 786 O O . SER A 1 102 ? -7.429 4.209 25.106 1.00 85.38 102 SER A O 1
ATOM 788 N N . GLY A 1 103 ? -7.223 3.283 27.157 1.00 83.88 103 GLY A N 1
ATOM 789 C CA . GLY A 1 103 ? -8.101 4.230 27.860 1.00 83.88 103 GLY A CA 1
ATOM 790 C C . GLY A 1 103 ? -9.571 3.804 27.942 1.00 83.88 103 GLY A C 1
ATOM 791 O O . GLY A 1 103 ? -10.411 4.591 28.366 1.00 83.88 103 GLY A O 1
ATOM 792 N N . LEU A 1 104 ? -9.910 2.564 27.576 1.00 85.81 104 LEU A N 1
ATOM 793 C CA . LEU A 1 104 ? -11.232 2.032 27.907 1.00 85.81 104 LEU A CA 1
ATOM 794 C C . LEU A 1 104 ? -11.292 1.691 29.387 1.00 85.81 104 LEU A C 1
ATOM 796 O O . LEU A 1 104 ? -10.326 1.180 29.950 1.00 85.81 104 LEU A O 1
ATOM 800 N N . THR A 1 105 ? -12.451 1.899 29.992 1.00 85.62 105 THR A N 1
ATOM 801 C CA . THR A 1 105 ? -12.686 1.544 31.386 1.00 85.62 105 THR A CA 1
ATOM 802 C C . THR A 1 105 ? -13.914 0.666 31.484 1.00 85.62 105 THR A C 1
ATOM 804 O O . THR A 1 105 ? -14.974 1.011 30.958 1.00 85.62 105 THR A O 1
ATOM 807 N N . LEU A 1 106 ? -13.761 -0.475 32.155 1.00 84.25 106 LEU A N 1
ATOM 808 C CA . LEU A 1 106 ? -14.883 -1.332 32.517 1.00 84.25 106 LEU A CA 1
ATOM 809 C C . LEU A 1 106 ? -15.677 -0.671 33.647 1.00 84.25 106 LEU A C 1
ATOM 811 O O . LEU A 1 106 ? -15.105 -0.123 34.585 1.00 84.25 106 LEU A O 1
ATOM 815 N N . LEU A 1 107 ? -16.996 -0.699 33.524 1.00 79.50 107 LEU A N 1
ATOM 816 C CA . LEU A 1 107 ? -17.957 -0.190 34.483 1.00 79.50 107 LEU A CA 1
ATOM 817 C C . LEU A 1 107 ? -18.787 -1.374 34.978 1.00 79.50 107 LEU A C 1
ATOM 819 O O . LEU A 1 107 ? -19.703 -1.833 34.283 1.00 79.50 107 LEU A O 1
ATOM 823 N N . ASP A 1 108 ? -18.443 -1.856 36.172 1.00 72.69 108 ASP A N 1
ATOM 824 C CA . ASP A 1 108 ? -19.220 -2.871 36.876 1.00 72.69 108 ASP A CA 1
ATOM 825 C C . ASP A 1 108 ? -20.590 -2.295 37.256 1.00 72.69 108 ASP A C 1
ATOM 827 O O . ASP A 1 108 ? -20.731 -1.423 38.119 1.00 72.69 108 ASP A O 1
ATOM 831 N N . THR A 1 109 ? -21.613 -2.789 36.563 1.00 65.50 109 THR A N 1
ATOM 832 C CA . THR A 1 109 ? -23.008 -2.376 36.762 1.00 65.50 109 THR A CA 1
ATOM 833 C C . THR A 1 109 ? -23.616 -2.902 38.064 1.00 65.50 109 THR A C 1
ATOM 835 O O . THR A 1 109 ? -24.644 -2.386 38.497 1.00 65.50 109 THR A O 1
ATOM 838 N N . SER A 1 110 ? -22.998 -3.900 38.701 1.00 65.81 110 SER A N 1
ATOM 839 C CA . SER A 1 110 ? -23.500 -4.545 39.918 1.00 65.81 110 SER A CA 1
ATOM 840 C C . SER A 1 110 ? -23.001 -3.890 41.207 1.00 65.81 110 SER A C 1
ATOM 842 O O . SER A 1 110 ? -23.725 -3.885 42.202 1.00 65.81 110 SER A O 1
ATOM 844 N N . THR A 1 111 ? -21.804 -3.296 41.192 1.00 63.84 111 THR A N 1
ATOM 845 C CA . THR A 1 111 ? -21.183 -2.680 42.380 1.00 63.84 111 THR A CA 1
ATOM 846 C C . THR A 1 111 ? -21.093 -1.156 42.319 1.00 63.84 111 T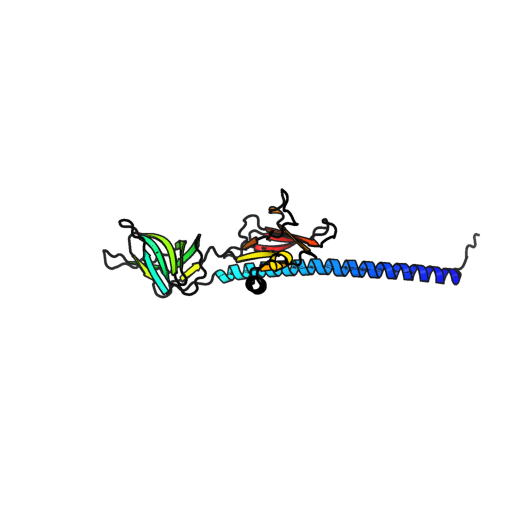HR A C 1
ATOM 848 O O . THR A 1 111 ? -20.796 -0.523 43.330 1.00 63.84 111 THR A O 1
ATOM 851 N N . GLY A 1 112 ? -21.352 -0.534 41.163 1.00 62.69 112 GLY A N 1
ATOM 852 C CA . GLY A 1 112 ? -21.289 0.924 40.999 1.00 62.69 112 GLY A CA 1
ATOM 853 C C . GLY A 1 112 ? -19.870 1.507 41.044 1.00 62.69 112 GLY A C 1
ATOM 854 O O . GLY A 1 112 ? -19.704 2.716 40.879 1.00 62.69 112 GLY A O 1
ATOM 855 N N . SER A 1 113 ? -18.837 0.678 41.222 1.00 64.31 113 SER A N 1
ATOM 856 C CA . SER A 1 113 ? -17.439 1.101 41.186 1.00 64.31 113 SER A CA 1
ATOM 857 C C . SER A 1 113 ? -16.499 -0.063 40.872 1.00 64.31 113 SER A C 1
ATOM 859 O O . SER A 1 113 ? -16.327 -0.954 41.696 1.00 64.31 113 SER A O 1
ATOM 861 N N . THR A 1 114 ? -15.800 -0.006 39.739 1.00 56.47 114 THR A N 1
ATOM 862 C CA . THR A 1 114 ? -14.325 0.019 39.693 1.00 56.47 114 THR A CA 1
ATOM 863 C C . THR A 1 114 ? -13.852 0.183 38.259 1.00 56.47 114 THR A C 1
ATOM 865 O O . THR A 1 114 ? -14.215 -0.568 37.360 1.00 56.47 114 THR A O 1
ATOM 868 N N . GLU A 1 115 ? -13.023 1.200 38.064 1.00 61.97 115 GLU A N 1
ATOM 869 C CA . GLU A 1 115 ? -12.467 1.595 36.784 1.00 61.97 115 GLU A CA 1
ATOM 870 C C . GLU A 1 115 ? -11.266 0.713 36.440 1.00 61.97 115 GLU A C 1
ATOM 872 O O . GLU A 1 115 ? -10.123 1.104 36.661 1.00 61.97 115 GLU A O 1
ATOM 877 N N . THR A 1 116 ? -11.499 -0.496 35.926 1.00 64.31 116 THR A N 1
ATOM 878 C CA . THR A 1 116 ? -10.377 -1.308 35.434 1.00 64.31 116 THR A CA 1
ATOM 879 C C . THR A 1 116 ? -10.009 -0.827 34.031 1.00 64.31 116 THR A C 1
ATOM 881 O O . THR A 1 116 ? -10.847 -0.934 33.125 1.00 64.31 116 THR A O 1
ATOM 884 N N . PRO A 1 117 ? -8.798 -0.272 33.817 1.00 60.03 117 PRO A N 1
ATOM 885 C CA . PRO A 1 117 ? -8.365 0.120 32.489 1.00 60.03 117 PRO A CA 1
ATOM 886 C C . PRO A 1 117 ? -8.215 -1.128 31.619 1.00 60.03 117 PRO A C 1
ATOM 888 O O . PRO A 1 117 ? -7.436 -2.034 31.906 1.00 60.03 117 PRO A O 1
ATOM 891 N N . SER A 1 118 ? -8.966 -1.158 30.530 1.00 70.25 118 SER A N 1
ATOM 892 C CA . SER A 1 118 ? -8.874 -2.165 29.490 1.00 70.25 118 SER A CA 1
ATOM 893 C C . SER A 1 118 ? -7.960 -1.644 28.388 1.00 70.25 118 SER A C 1
ATOM 895 O O . SER A 1 118 ? -8.284 -0.676 27.695 1.00 70.25 118 SER A O 1
ATOM 897 N N . THR A 1 119 ? -6.824 -2.315 28.212 1.00 71.00 119 THR A N 1
ATOM 898 C CA . THR A 1 119 ? -5.935 -2.114 27.064 1.00 71.00 119 THR A CA 1
ATOM 899 C C . THR A 1 119 ? -5.830 -3.426 26.307 1.00 71.00 119 THR A C 1
ATOM 901 O O . THR A 1 119 ? -5.651 -4.477 26.921 1.00 71.00 119 THR A O 1
ATOM 904 N N . GLY A 1 120 ? -5.913 -3.385 24.983 1.00 77.00 120 GLY A N 1
ATOM 905 C CA . GLY A 1 120 ? -5.861 -4.609 24.193 1.00 77.00 120 GLY A CA 1
ATOM 906 C C . GLY A 1 120 ? -5.794 -4.362 22.698 1.00 77.00 120 GLY A C 1
ATOM 907 O O . GLY A 1 120 ? -5.902 -3.226 22.234 1.00 77.00 120 GLY A O 1
ATOM 908 N N . ALA A 1 121 ? -5.598 -5.446 21.953 1.00 80.00 121 ALA A N 1
ATOM 909 C CA . ALA A 1 121 ? -5.796 -5.483 20.513 1.00 80.00 121 ALA A CA 1
ATOM 910 C C . ALA A 1 121 ? -7.146 -6.139 20.219 1.00 80.00 121 ALA A C 1
ATOM 912 O O . ALA A 1 121 ? -7.470 -7.180 20.788 1.00 80.00 121 ALA A O 1
ATOM 913 N N . TYR A 1 122 ? -7.915 -5.535 19.325 1.00 86.44 122 TYR A N 1
ATOM 914 C CA . TYR A 1 122 ? -9.288 -5.916 19.042 1.00 86.44 122 TYR A CA 1
ATOM 915 C C . TYR A 1 122 ? -9.503 -6.018 17.540 1.00 86.44 122 TYR A C 1
ATOM 917 O O . TYR A 1 122 ? -8.961 -5.223 16.775 1.00 86.44 122 TYR A O 1
ATOM 925 N N . TYR A 1 123 ? -10.299 -6.996 17.128 1.00 85.69 123 TYR A N 1
ATOM 926 C CA . TYR A 1 123 ? -10.672 -7.201 15.734 1.00 85.69 123 TYR A CA 1
ATOM 927 C C . TYR A 1 123 ? -11.920 -6.385 15.390 1.00 85.69 123 TYR A C 1
ATOM 929 O O . TYR A 1 123 ? -12.900 -6.401 16.136 1.00 85.69 123 TYR A O 1
ATOM 937 N N . VAL A 1 124 ? -11.897 -5.693 14.258 1.00 91.12 124 VAL A N 1
ATOM 938 C CA . VAL A 1 124 ? -12.952 -4.791 13.801 1.00 91.12 124 VAL A CA 1
ATOM 939 C C . VAL A 1 124 ? -13.967 -5.575 12.980 1.00 91.12 124 VAL A C 1
ATOM 941 O O . VAL A 1 124 ? -13.753 -5.920 11.820 1.00 91.12 124 VAL A O 1
ATOM 944 N N . SER A 1 125 ? -15.118 -5.825 13.593 1.00 93.81 125 SER A N 1
ATOM 945 C CA . SER A 1 125 ? -16.229 -6.578 13.006 1.00 93.81 125 SER A CA 1
ATOM 946 C C . SER A 1 125 ? -17.179 -5.737 12.148 1.00 93.81 125 SER A C 1
ATOM 948 O O . SER A 1 125 ? -17.894 -6.291 11.311 1.00 93.81 125 SER A O 1
ATOM 950 N N . GLY A 1 126 ? -17.188 -4.412 12.320 1.00 93.44 126 GLY A N 1
ATOM 951 C CA . GLY A 1 126 ? -18.096 -3.509 11.614 1.00 93.44 126 GLY A CA 1
ATOM 952 C C . GLY A 1 126 ? -17.589 -2.071 11.588 1.00 93.44 126 GLY A C 1
ATOM 953 O O . GLY A 1 126 ? -16.859 -1.650 12.483 1.00 93.44 126 GLY A O 1
ATOM 954 N N . VAL A 1 127 ? -17.958 -1.319 10.549 1.00 92.25 127 VAL A N 1
ATOM 955 C CA . VAL A 1 127 ? -17.565 0.084 10.369 1.00 92.25 127 VAL A CA 1
ATOM 956 C C . VAL A 1 127 ? -18.721 0.890 9.785 1.00 92.25 127 VAL A C 1
ATOM 958 O O . VAL A 1 127 ? -19.318 0.489 8.789 1.00 92.25 127 VAL A O 1
ATOM 961 N N . THR A 1 128 ? -18.987 2.052 10.378 1.00 90.12 128 THR A N 1
ATOM 962 C CA . THR A 1 128 ? -19.922 3.082 9.900 1.00 90.12 128 THR A CA 1
ATOM 963 C C . T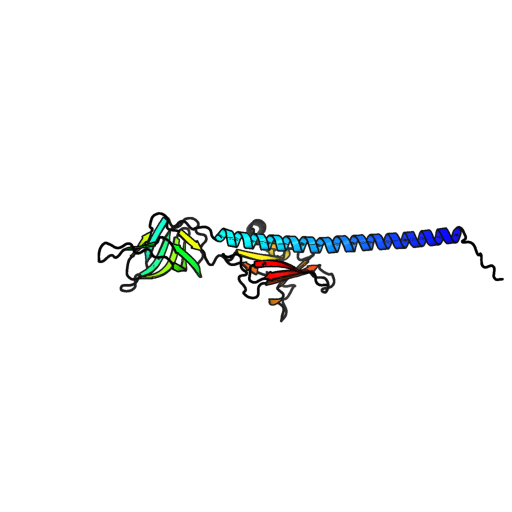HR A 1 128 ? -19.191 4.433 9.866 1.00 90.12 128 THR A C 1
ATOM 965 O O . THR A 1 128 ? -18.156 4.584 10.500 1.00 90.12 128 THR A O 1
ATOM 968 N N . GLY A 1 129 ? -19.690 5.444 9.145 1.00 83.50 129 GLY A N 1
ATOM 969 C CA . GLY A 1 129 ? -18.968 6.707 8.874 1.00 83.50 129 GLY A CA 1
ATOM 970 C C . GLY A 1 129 ? -18.456 7.530 10.076 1.00 83.50 129 GLY A C 1
ATOM 971 O O . GLY A 1 129 ? -17.730 8.498 9.867 1.00 83.50 129 GLY A O 1
ATOM 972 N N . GLY A 1 130 ? -18.790 7.165 11.315 1.00 90.06 130 GLY A N 1
ATOM 973 C CA . GLY A 1 130 ? -18.229 7.768 12.531 1.00 90.06 130 GLY A CA 1
ATOM 974 C C . GLY A 1 130 ? -18.052 6.791 13.694 1.00 90.06 130 GLY A C 1
ATOM 975 O O . GLY A 1 130 ? -17.808 7.224 14.822 1.00 90.06 130 GLY A O 1
ATOM 976 N N . THR A 1 131 ? -18.212 5.490 13.449 1.00 93.50 131 THR A N 1
ATOM 977 C CA . THR A 1 131 ? -18.088 4.457 14.479 1.00 93.50 131 THR A CA 1
ATOM 978 C C . THR A 1 131 ? -17.488 3.178 13.913 1.00 93.50 131 THR A C 1
ATOM 980 O O . THR A 1 131 ? -17.653 2.854 12.737 1.00 93.50 131 THR A O 1
ATOM 983 N N . PHE A 1 132 ? -16.830 2.400 14.763 1.00 93.88 132 PHE A N 1
ATOM 984 C CA . PHE A 1 132 ? -16.382 1.056 14.414 1.00 93.88 132 PHE A CA 1
ATOM 985 C C . PHE A 1 132 ? -16.580 0.098 15.586 1.00 93.88 132 PHE A C 1
ATOM 987 O O . PHE A 1 132 ? -16.392 0.460 16.749 1.00 93.88 132 PHE A O 1
ATOM 994 N N . ASP A 1 133 ? -16.976 -1.128 15.257 1.00 95.00 133 ASP A N 1
ATOM 995 C CA . ASP A 1 133 ? -17.362 -2.159 16.211 1.00 95.00 133 ASP A CA 1
ATOM 996 C C . ASP A 1 133 ? -16.239 -3.180 16.328 1.00 95.00 133 ASP A C 1
ATOM 998 O O . ASP A 1 133 ? -15.879 -3.848 15.354 1.00 95.00 133 ASP A O 1
ATOM 1002 N N . CYS A 1 134 ? -15.708 -3.338 17.530 1.00 91.88 134 CYS A N 1
ATOM 1003 C CA . CYS A 1 134 ? -14.637 -4.272 17.823 1.00 91.88 134 CYS A CA 1
ATOM 1004 C C . CYS A 1 134 ? -15.170 -5.467 18.612 1.00 91.88 134 CYS A C 1
ATOM 1006 O O . CYS A 1 134 ? -15.942 -5.289 19.552 1.00 91.88 134 CYS A O 1
ATOM 1008 N N . VAL A 1 135 ? -14.739 -6.678 18.262 1.00 88.44 135 VAL A N 1
ATOM 1009 C CA . VAL A 1 135 ? -15.040 -7.882 19.044 1.00 88.44 135 VAL A CA 1
ATOM 1010 C C . VAL A 1 135 ? -14.344 -7.763 20.392 1.00 88.44 135 VAL A C 1
ATOM 1012 O O . VAL A 1 135 ? -13.122 -7.615 20.459 1.00 88.44 135 VAL A O 1
ATOM 1015 N N . TYR A 1 136 ? -15.134 -7.804 21.460 1.00 84.25 136 TYR A N 1
ATOM 1016 C CA . TYR A 1 136 ? -14.656 -7.647 22.821 1.00 84.25 136 TYR A CA 1
ATOM 1017 C C . TYR A 1 136 ? -15.576 -8.390 23.788 1.00 84.25 136 TYR A C 1
ATOM 1019 O O . TYR A 1 136 ? -16.714 -7.979 23.994 1.00 84.25 136 TYR A O 1
ATOM 1027 N N . TYR A 1 137 ? -15.082 -9.491 24.358 1.00 84.25 137 TYR A N 1
ATOM 1028 C CA . TYR A 1 137 ? -15.850 -10.356 25.253 1.00 84.25 137 TYR A CA 1
ATOM 1029 C C . TYR A 1 137 ? -15.625 -9.964 26.714 1.00 84.25 137 TYR A C 1
ATOM 1031 O O . TYR A 1 137 ? -14.527 -10.165 27.234 1.00 84.25 137 TYR A O 1
ATOM 1039 N N . HIS A 1 138 ? -16.646 -9.417 27.377 1.00 83.56 138 HIS A N 1
ATOM 1040 C CA . HIS A 1 138 ? -16.561 -9.021 28.788 1.00 83.56 138 HIS A CA 1
ATOM 1041 C C . HIS A 1 138 ? -17.931 -8.998 29.489 1.00 83.56 138 HIS A C 1
ATOM 1043 O O . HIS A 1 138 ? -18.967 -8.919 28.832 1.00 83.56 138 HIS A O 1
ATOM 1049 N N . SER A 1 139 ? -17.943 -9.094 30.823 1.00 83.75 139 SER A N 1
ATOM 1050 C CA . SER A 1 139 ? -19.168 -9.132 31.642 1.00 83.75 139 SER A CA 1
ATOM 1051 C C . SER A 1 139 ? -19.785 -7.760 31.917 1.00 83.75 139 SER A C 1
ATOM 1053 O O . SER A 1 139 ? -20.995 -7.635 32.083 1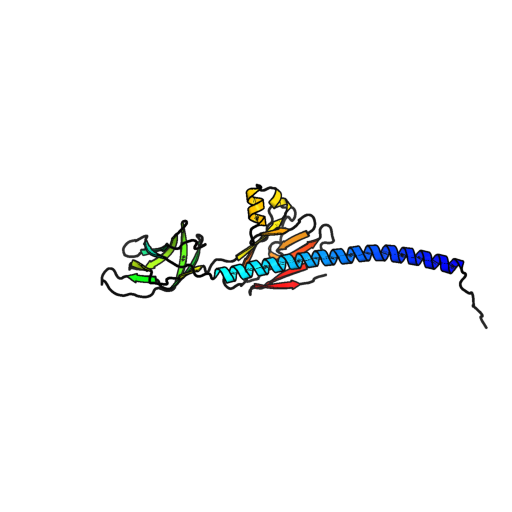.00 83.75 139 SER A O 1
ATOM 1055 N N . ASP A 1 140 ? -18.945 -6.731 31.982 1.00 84.94 140 ASP A N 1
ATOM 1056 C CA . ASP A 1 140 ? -19.335 -5.395 32.447 1.00 84.94 140 ASP A CA 1
ATOM 1057 C C . ASP A 1 140 ? -19.710 -4.476 31.288 1.00 84.94 140 ASP A C 1
ATOM 1059 O O . ASP A 1 140 ? -19.686 -4.916 30.158 1.00 84.94 140 ASP A O 1
ATOM 1063 N N . SER A 1 141 ? -20.068 -3.212 31.494 1.00 84.44 141 SER A N 1
ATOM 1064 C CA . SER A 1 141 ? -20.179 -2.262 30.365 1.00 84.44 141 SER A CA 1
ATOM 1065 C C . SER A 1 141 ? -18.861 -1.500 30.189 1.00 84.44 141 SER A C 1
ATOM 1067 O O . SER A 1 141 ? -18.086 -1.414 31.133 1.00 84.44 141 SER A O 1
ATOM 1069 N N . VAL A 1 142 ? -18.550 -0.963 29.008 1.00 85.06 142 VAL A N 1
ATOM 1070 C CA . VAL A 1 142 ? -17.404 -0.050 28.830 1.00 85.06 142 VAL A CA 1
ATOM 1071 C C . VAL A 1 142 ? -17.841 1.404 28.735 1.00 85.06 142 VAL A C 1
ATOM 1073 O O . VAL A 1 142 ? -18.876 1.715 28.143 1.00 85.06 142 VAL A O 1
ATOM 1076 N N . LYS A 1 143 ? -16.983 2.295 29.235 1.00 84.88 143 LYS A N 1
ATOM 1077 C CA . LYS A 1 143 ? -16.998 3.729 28.937 1.00 84.88 143 LYS A CA 1
ATOM 1078 C C . LYS A 1 143 ? -15.635 4.191 28.419 1.00 84.88 143 LYS A C 1
ATOM 1080 O O . LYS A 1 143 ? -14.599 3.592 28.712 1.00 84.88 143 LYS A O 1
ATOM 1085 N N . GLU A 1 144 ? -15.660 5.266 27.644 1.00 84.56 144 GLU A N 1
ATOM 1086 C CA . GLU A 1 144 ? -14.475 6.049 27.278 1.00 84.56 144 GLU A CA 1
ATOM 1087 C C . GLU A 1 144 ? -13.980 6.805 28.524 1.00 84.56 144 GLU A C 1
ATOM 1089 O O . GLU A 1 144 ? -14.796 7.267 29.327 1.00 84.56 144 GLU A O 1
ATOM 1094 N N . THR A 1 145 ? -12.663 6.906 28.715 1.00 78.50 145 THR A N 1
ATOM 1095 C CA . THR A 1 145 ? -12.069 7.887 29.642 1.00 78.50 145 THR A CA 1
ATOM 1096 C C . THR A 1 145 ? -11.321 8.949 28.871 1.00 78.50 145 THR A C 1
ATOM 1098 O O . THR A 1 145 ? -10.733 8.637 27.839 1.00 78.50 145 THR A O 1
ATOM 1101 N N . THR A 1 146 ? -11.284 10.174 29.405 1.00 78.31 146 THR A N 1
ATOM 1102 C CA . THR A 1 146 ? -10.609 11.326 28.799 1.00 78.31 146 THR A CA 1
ATOM 1103 C C . THR A 1 146 ? -9.251 10.943 28.209 1.00 78.31 146 THR A C 1
ATOM 1105 O O . THR A 1 146 ? -8.286 10.716 28.936 1.00 78.31 146 THR A O 1
ATOM 1108 N N . GLY A 1 147 ? -9.171 10.916 26.877 1.00 78.75 147 GLY A N 1
ATOM 1109 C CA . GLY A 1 147 ? -7.939 10.575 26.163 1.00 78.75 147 GLY A CA 1
ATOM 1110 C C . GLY A 1 147 ? -7.880 9.136 25.656 1.00 78.75 147 GLY A C 1
ATOM 1111 O O . GLY A 1 147 ? -6.783 8.645 25.382 1.00 78.75 147 GLY A O 1
ATOM 1112 N N . THR A 1 148 ? -9.023 8.469 25.484 1.00 86.06 148 THR A N 1
ATOM 1113 C CA . THR A 1 148 ? -9.066 7.153 24.843 1.00 86.06 148 THR A CA 1
ATOM 1114 C C . THR A 1 148 ? -8.573 7.260 23.405 1.00 86.06 148 THR A C 1
ATOM 1116 O O . THR A 1 148 ? -9.020 8.092 22.606 1.00 86.06 148 THR A O 1
ATOM 1119 N N . VAL A 1 149 ? -7.630 6.391 23.061 1.00 87.25 149 VAL A N 1
ATOM 1120 C CA . VAL A 1 149 ? -7.015 6.350 21.739 1.00 87.25 149 VAL A CA 1
ATOM 1121 C C . VAL A 1 149 ? -7.096 4.933 21.207 1.00 87.25 149 VAL A C 1
ATOM 1123 O O . VAL A 1 149 ? -6.650 3.985 21.855 1.00 87.25 149 VAL A O 1
ATOM 1126 N N . ALA A 1 150 ? -7.609 4.803 19.990 1.00 86.75 150 ALA A N 1
ATOM 1127 C CA . ALA A 1 150 ? -7.454 3.606 19.188 1.00 86.75 150 ALA A CA 1
ATOM 1128 C C . ALA A 1 150 ? -6.306 3.804 18.193 1.00 86.75 150 ALA A C 1
ATOM 1130 O O . ALA A 1 150 ? -6.036 4.906 17.722 1.00 86.75 150 ALA A O 1
ATOM 1131 N N . ARG A 1 151 ? -5.594 2.737 17.862 1.00 83.62 151 ARG A N 1
ATOM 1132 C CA . ARG A 1 151 ? -4.550 2.739 16.839 1.00 83.62 151 ARG A CA 1
ATOM 1133 C C . ARG A 1 151 ? -4.827 1.597 15.900 1.00 83.62 151 ARG A C 1
ATOM 1135 O O . ARG A 1 151 ? -4.889 0.456 16.341 1.00 83.62 151 ARG A O 1
ATOM 1142 N N . ASN A 1 152 ? -4.982 1.894 14.621 1.00 79.38 152 ASN A N 1
ATOM 1143 C CA . ASN A 1 152 ? -5.111 0.850 13.621 1.00 79.38 152 ASN A CA 1
ATOM 1144 C C . ASN A 1 152 ? -3.772 0.104 13.504 1.00 79.38 152 ASN A C 1
ATOM 1146 O O . ASN A 1 152 ? -2.728 0.721 13.302 1.00 79.38 152 ASN A O 1
ATOM 1150 N N . LEU A 1 153 ? -3.796 -1.209 13.707 1.00 69.56 153 LEU A N 1
ATOM 1151 C CA . LEU A 1 153 ? -2.637 -2.097 13.638 1.00 69.56 153 LEU A CA 1
ATOM 1152 C C . LEU A 1 153 ? -2.504 -2.750 12.260 1.00 69.56 153 LEU A C 1
ATOM 1154 O O . LEU A 1 153 ? -1.389 -3.090 11.860 1.00 69.56 153 LEU A O 1
ATOM 1158 N N . THR A 1 154 ? -3.615 -2.902 11.539 1.00 62.94 154 THR A N 1
ATOM 1159 C CA . THR A 1 154 ? -3.721 -3.582 10.238 1.00 62.94 154 THR A CA 1
ATOM 1160 C C . THR A 1 154 ? -3.584 -2.690 9.036 1.00 62.94 154 THR A C 1
ATOM 1162 O O . THR A 1 154 ? -3.513 -3.236 7.937 1.00 62.94 154 THR A O 1
ATOM 1165 N N . ARG A 1 155 ? -3.538 -1.362 9.183 1.00 60.75 155 ARG A N 1
ATOM 1166 C CA . ARG A 1 155 ? -3.348 -0.473 8.035 1.00 60.75 155 ARG A CA 1
ATOM 1167 C C . ARG A 1 155 ? -1.954 -0.635 7.458 1.00 60.75 155 ARG A C 1
ATOM 1169 O O . ARG A 1 155 ? -1.043 0.160 7.689 1.00 60.75 155 ARG A O 1
ATOM 1176 N N . ALA A 1 156 ? -1.820 -1.693 6.678 1.00 58.62 156 ALA A N 1
ATOM 1177 C CA . ALA A 1 156 ? -0.745 -1.838 5.767 1.00 58.62 156 ALA A CA 1
ATOM 1178 C C . ALA A 1 156 ? -0.957 -0.785 4.678 1.00 58.62 156 ALA A C 1
ATOM 1180 O O . ALA A 1 156 ? -2.021 -0.750 4.057 1.00 58.62 156 ALA A O 1
ATOM 1181 N N . ALA A 1 157 ? 0.000 0.115 4.468 1.00 74.31 157 ALA A N 1
ATOM 1182 C CA . ALA A 1 157 ? -0.063 0.917 3.256 1.00 74.31 157 ALA A CA 1
ATOM 1183 C C . ALA A 1 157 ? 0.284 0.007 2.086 1.00 74.31 157 ALA A C 1
ATOM 1185 O O . ALA A 1 157 ? 1.186 -0.825 2.186 1.00 74.31 157 ALA A O 1
ATOM 1186 N N . GLN A 1 158 ? -0.444 0.159 0.992 1.00 82.88 158 GLN A N 1
ATOM 1187 C CA . GLN A 1 158 ? -0.225 -0.616 -0.212 1.00 82.88 158 GLN A CA 1
ATOM 1188 C C . GLN A 1 158 ? 0.155 0.327 -1.340 1.00 82.88 158 GLN A C 1
ATOM 1190 O O . GLN A 1 158 ? -0.424 1.406 -1.475 1.00 82.88 158 GLN A O 1
ATOM 1195 N N . LEU A 1 159 ? 1.120 -0.101 -2.142 1.00 86.25 159 LEU A N 1
ATOM 1196 C CA . LEU A 1 159 ? 1.384 0.465 -3.449 1.00 86.25 159 LEU A CA 1
ATOM 1197 C C . LEU A 1 159 ? 0.799 -0.480 -4.497 1.00 86.25 159 LEU A C 1
ATOM 1199 O O . LEU A 1 159 ? 1.232 -1.627 -4.607 1.00 86.25 159 LEU A O 1
ATOM 1203 N N . ILE A 1 160 ? -0.173 0.010 -5.257 1.00 88.38 160 ILE A N 1
ATOM 1204 C CA . ILE A 1 160 ? -0.783 -0.696 -6.381 1.00 88.38 160 ILE A CA 1
ATOM 1205 C C . ILE A 1 160 ? -0.098 -0.206 -7.655 1.00 88.38 160 ILE A C 1
ATOM 1207 O O . ILE A 1 160 ? -0.181 0.972 -8.005 1.00 88.38 160 ILE A O 1
ATOM 1211 N N . ILE A 1 161 ? 0.582 -1.102 -8.357 1.00 89.88 161 ILE A N 1
ATOM 1212 C CA . ILE A 1 161 ? 1.287 -0.789 -9.601 1.00 89.88 161 ILE A CA 1
ATOM 1213 C C . ILE A 1 161 ? 0.366 -1.126 -10.771 1.00 89.88 161 ILE A C 1
ATOM 1215 O O . ILE A 1 161 ? -0.086 -2.258 -10.873 1.00 89.88 161 ILE A O 1
ATOM 1219 N N . GLN A 1 162 ? 0.073 -0.169 -11.653 1.00 90.44 162 GLN A N 1
ATOM 1220 C CA . GLN A 1 162 ? -0.906 -0.352 -12.732 1.00 90.44 162 GLN A CA 1
ATOM 1221 C C . GLN A 1 162 ? -0.416 0.137 -14.088 1.00 90.44 162 GLN A C 1
ATOM 1223 O O . GLN A 1 162 ? 0.316 1.123 -14.199 1.00 90.44 162 GLN A O 1
ATOM 1228 N N . LYS A 1 163 ? -0.901 -0.530 -15.137 1.00 91.25 163 LYS A N 1
ATOM 1229 C CA . LYS A 1 163 ? -0.693 -0.128 -16.529 1.00 91.25 163 LYS A CA 1
ATOM 1230 C C . LYS A 1 163 ? -1.481 1.135 -16.856 1.00 91.25 163 LYS A C 1
ATOM 1232 O O . LYS A 1 163 ? -2.660 1.259 -16.516 1.00 91.25 163 LYS A O 1
ATOM 1237 N N . LYS A 1 164 ? -0.862 2.058 -17.588 1.00 92.38 164 LYS A N 1
ATOM 1238 C CA . LYS A 1 164 ? -1.540 3.256 -18.098 1.00 92.38 164 LYS A CA 1
ATOM 1239 C C . LYS A 1 164 ? -2.657 2.900 -19.081 1.00 92.38 164 LYS A C 1
ATOM 1241 O O . LYS A 1 164 ? -3.682 3.580 -19.076 1.00 92.38 164 LYS A O 1
ATOM 1246 N N . SER A 1 165 ? -2.495 1.858 -19.897 1.00 91.50 165 SER A N 1
ATOM 1247 C CA . SER A 1 165 ? -3.555 1.348 -20.781 1.00 91.50 165 SER A CA 1
ATOM 1248 C C . SER A 1 165 ? -4.814 0.933 -20.021 1.00 91.50 165 SER A C 1
ATOM 1250 O O . SER A 1 165 ? -5.905 1.319 -20.427 1.00 91.50 165 SER A O 1
ATOM 1252 N N . PHE A 1 166 ? -4.669 0.244 -18.886 1.00 91.00 166 PHE A N 1
ATOM 1253 C CA . PHE A 1 166 ? -5.788 -0.125 -18.019 1.00 91.00 166 PHE A CA 1
ATOM 1254 C C . PHE A 1 166 ? -6.493 1.093 -17.443 1.00 91.00 166 PHE A C 1
ATOM 1256 O O . PHE A 1 166 ? -7.707 1.207 -17.520 1.00 91.00 166 PHE A O 1
ATOM 1263 N N . VAL A 1 167 ? -5.737 2.047 -16.897 1.00 92.56 167 VAL A N 1
ATOM 1264 C CA . VAL A 1 167 ? -6.333 3.248 -16.298 1.00 92.56 167 VAL A CA 1
ATOM 1265 C C . VAL A 1 167 ? -7.178 4.007 -17.326 1.00 92.56 167 VAL A C 1
ATOM 1267 O O . VAL A 1 167 ? -8.252 4.495 -16.990 1.00 92.56 167 VAL A O 1
ATOM 1270 N N . LYS A 1 168 ? -6.764 4.033 -18.598 1.00 93.12 168 LYS A N 1
ATOM 1271 C CA . LYS A 1 168 ? -7.526 4.671 -19.683 1.00 93.12 168 LYS A CA 1
ATOM 1272 C C . LYS A 1 168 ? -8.883 4.020 -19.982 1.00 93.12 168 LYS A C 1
ATOM 1274 O O . LYS A 1 168 ? -9.710 4.692 -20.592 1.00 93.12 168 LYS A O 1
ATOM 1279 N N . THR A 1 169 ? -9.121 2.763 -19.599 1.00 93.44 169 THR A N 1
ATOM 1280 C CA . THR A 1 169 ? -10.425 2.103 -19.811 1.00 93.44 169 THR A CA 1
ATOM 1281 C C . THR A 1 169 ? -11.469 2.498 -18.763 1.00 93.44 169 THR A C 1
ATOM 1283 O O . THR A 1 169 ? -12.653 2.232 -18.950 1.00 93.44 169 THR A O 1
ATOM 1286 N N . LEU A 1 170 ? -11.047 3.147 -17.675 1.00 93.44 170 LEU A N 1
ATOM 1287 C CA . LEU A 1 170 ? -11.907 3.570 -16.570 1.00 93.44 170 LEU A CA 1
ATOM 1288 C C . LEU A 1 170 ? -12.621 4.890 -16.874 1.00 93.44 170 LEU A C 1
ATOM 1290 O O . LEU A 1 170 ? -12.236 5.633 -17.781 1.00 93.44 170 LEU A O 1
ATOM 1294 N N . SER A 1 171 ? -13.616 5.243 -16.060 1.00 96.69 171 SER A N 1
ATOM 1295 C CA . SER A 1 171 ? -14.264 6.555 -16.159 1.00 96.69 171 SER A CA 1
ATOM 1296 C C . SER A 1 171 ? -13.292 7.702 -15.834 1.00 96.69 171 SER A C 1
ATOM 1298 O O . SER A 1 171 ? -12.334 7.534 -15.080 1.00 96.69 171 SER A O 1
ATOM 1300 N N . GLN A 1 172 ? -13.545 8.911 -16.355 1.00 95.88 172 GLN A N 1
ATOM 1301 C CA . GLN A 1 172 ? -12.682 10.078 -16.089 1.00 95.88 172 GLN A CA 1
ATOM 1302 C C . GLN A 1 172 ? -12.548 10.399 -14.591 1.00 95.88 172 GLN A C 1
ATOM 1304 O O . GLN A 1 172 ? -11.471 10.790 -14.138 1.00 95.88 172 GLN A O 1
ATOM 1309 N N . ALA A 1 173 ? -13.624 10.216 -13.821 1.00 94.69 173 ALA A N 1
ATOM 1310 C CA . ALA A 1 173 ? -13.612 10.428 -12.378 1.00 94.69 173 ALA A CA 1
ATOM 1311 C C . ALA A 1 173 ? -12.672 9.436 -11.671 1.00 94.69 173 ALA A C 1
ATOM 1313 O O . ALA A 1 173 ? -11.868 9.838 -10.831 1.00 94.69 173 ALA A O 1
ATOM 1314 N N . GLU A 1 174 ? -12.714 8.158 -12.052 1.00 92.56 174 GLU A N 1
ATOM 1315 C CA . GLU A 1 174 ? -11.828 7.126 -11.502 1.00 92.56 174 GLU A CA 1
ATOM 1316 C C . GLU A 1 174 ? -10.376 7.322 -11.934 1.00 92.56 174 GLU A C 1
ATOM 1318 O O . GLU A 1 174 ? -9.469 7.156 -11.120 1.00 92.56 174 GLU A O 1
ATOM 1323 N N . GLN A 1 175 ? -10.142 7.710 -13.191 1.00 93.69 175 GLN A N 1
ATOM 1324 C CA . GLN A 1 175 ? -8.805 8.047 -13.684 1.00 93.69 175 GLN A CA 1
ATOM 1325 C C . GLN A 1 175 ? -8.180 9.142 -12.828 1.00 93.69 175 GLN A C 1
ATOM 1327 O O . GLN A 1 175 ? -7.084 8.963 -12.296 1.00 93.69 175 GLN A O 1
ATOM 1332 N N . LYS A 1 176 ? -8.904 10.252 -12.649 1.00 93.12 176 LYS A N 1
ATOM 1333 C CA . LYS A 1 176 ? -8.465 11.370 -11.814 1.00 93.12 176 LYS A CA 1
ATOM 1334 C C . LYS A 1 176 ? -8.172 10.909 -10.383 1.00 93.12 176 LYS A C 1
ATOM 1336 O O . LYS A 1 176 ? -7.082 11.167 -9.885 1.00 93.12 176 LYS A O 1
ATOM 1341 N N . ALA A 1 177 ? -9.083 10.151 -9.770 1.00 89.50 177 ALA A N 1
ATOM 1342 C CA . ALA A 1 177 ? -8.904 9.633 -8.413 1.00 89.50 177 ALA A CA 1
ATOM 1343 C C . ALA A 1 177 ? -7.654 8.746 -8.263 1.00 89.50 177 ALA A C 1
ATOM 1345 O O . ALA A 1 177 ? -6.987 8.793 -7.230 1.00 89.50 177 ALA A O 1
ATOM 1346 N N . ARG A 1 178 ? -7.302 7.953 -9.284 1.00 89.81 178 ARG A N 1
ATOM 1347 C CA . ARG A 1 178 ? -6.083 7.128 -9.269 1.00 89.81 178 ARG A CA 1
ATOM 1348 C C . ARG A 1 178 ? -4.815 7.956 -9.444 1.00 89.81 178 ARG A C 1
ATOM 1350 O O . ARG A 1 178 ? -3.864 7.722 -8.710 1.00 89.81 178 ARG A O 1
ATOM 1357 N N . TYR A 1 179 ? -4.800 8.925 -10.361 1.00 89.81 179 TYR A N 1
ATOM 1358 C CA . TYR A 1 179 ? -3.640 9.805 -10.566 1.00 89.81 179 TYR A CA 1
ATOM 1359 C C . TYR A 1 179 ? -3.362 10.726 -9.373 1.00 89.81 179 TYR A C 1
ATOM 1361 O O . TYR A 1 179 ? -2.208 11.062 -9.120 1.00 89.81 179 TYR A O 1
ATOM 1369 N N . GLU A 1 180 ? -4.402 11.133 -8.647 1.00 88.56 180 GLU A N 1
ATOM 1370 C CA . GLU A 1 180 ? -4.276 11.974 -7.452 1.00 88.56 180 GLU A CA 1
ATOM 1371 C C . GLU A 1 180 ? -3.958 11.163 -6.184 1.00 88.56 180 GLU A C 1
ATOM 1373 O O . GLU A 1 180 ? -3.507 11.722 -5.184 1.00 88.56 180 GLU A O 1
ATOM 1378 N N . SER A 1 181 ? -4.166 9.844 -6.205 1.00 83.19 181 SER A N 1
ATOM 1379 C CA . SER A 1 181 ? -3.917 8.977 -5.056 1.00 83.19 181 SER A CA 1
ATOM 1380 C C . SER A 1 181 ? -2.455 8.539 -4.977 1.00 83.19 181 SER A C 1
ATOM 1382 O O . SER A 1 181 ? -1.921 7.902 -5.881 1.00 83.19 181 SER A O 1
ATOM 1384 N N . GLY A 1 182 ? -1.828 8.773 -3.822 1.00 79.56 182 GLY A N 1
ATOM 1385 C CA . GLY A 1 182 ? -0.473 8.293 -3.527 1.00 79.56 182 GLY A CA 1
ATOM 1386 C C . GLY A 1 182 ? -0.341 6.769 -3.374 1.00 79.56 182 GLY A C 1
ATOM 1387 O O . GLY A 1 182 ? 0.762 6.292 -3.130 1.00 79.56 182 GLY A O 1
ATOM 1388 N N . GLN A 1 183 ? -1.438 6.010 -3.491 1.00 83.06 183 GLN A N 1
ATOM 1389 C CA . GLN A 1 183 ? -1.438 4.541 -3.425 1.00 83.06 183 GLN A CA 1
ATOM 1390 C C . GLN A 1 183 ? -1.222 3.879 -4.788 1.00 83.06 183 GLN A C 1
ATOM 1392 O O . GLN A 1 183 ? -0.939 2.684 -4.834 1.00 83.06 183 GLN A O 1
ATOM 1397 N N . PHE A 1 184 ? -1.362 4.618 -5.892 1.00 88.94 184 PHE A N 1
ATOM 1398 C CA . PHE A 1 184 ? -1.221 4.068 -7.236 1.00 88.94 184 PHE A CA 1
ATOM 1399 C C . PHE A 1 184 ? 0.077 4.541 -7.881 1.00 88.94 184 PHE A C 1
ATOM 1401 O O . PHE A 1 184 ? 0.356 5.735 -7.968 1.00 88.94 184 PHE A O 1
ATOM 1408 N N . PHE A 1 185 ? 0.851 3.595 -8.401 1.00 93.38 185 PHE A N 1
ATOM 1409 C CA . PHE A 1 185 ? 1.941 3.881 -9.319 1.00 93.38 185 PHE A CA 1
ATOM 1410 C C . PHE A 1 185 ? 1.531 3.459 -10.725 1.00 93.38 185 PHE A C 1
ATOM 1412 O O . PHE A 1 185 ? 1.389 2.272 -11.014 1.00 93.38 185 PHE A O 1
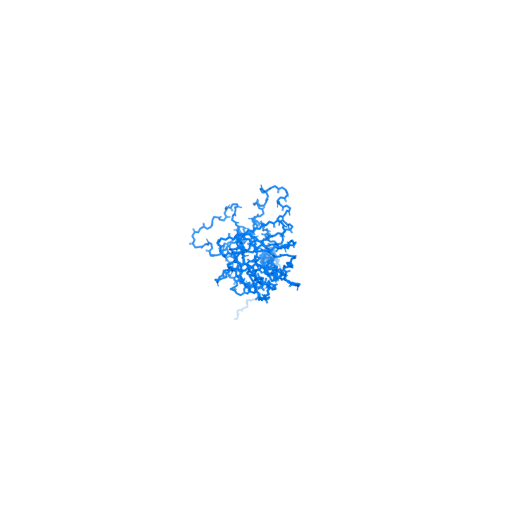ATOM 1419 N N . ILE A 1 186 ? 1.339 4.436 -11.608 1.00 92.19 186 ILE A N 1
ATOM 1420 C CA . ILE A 1 186 ? 0.894 4.192 -12.981 1.00 92.19 186 ILE A CA 1
ATOM 1421 C C . ILE A 1 186 ? 2.101 4.290 -13.912 1.00 92.19 186 ILE A C 1
ATOM 1423 O O . ILE A 1 186 ? 2.732 5.344 -13.998 1.00 92.19 186 ILE A O 1
ATOM 1427 N N . TYR A 1 187 ? 2.414 3.208 -14.625 1.00 91.25 187 TYR A N 1
ATOM 1428 C CA . TYR A 1 187 ? 3.531 3.162 -15.571 1.00 91.25 187 TYR A CA 1
ATOM 1429 C C . TYR A 1 187 ? 3.055 3.099 -17.021 1.00 91.25 187 TYR A C 1
ATOM 1431 O O . TYR A 1 187 ? 1.964 2.612 -17.316 1.00 91.25 187 TYR A O 1
ATOM 1439 N N . ASP A 1 188 ? 3.879 3.613 -17.935 1.00 91.00 188 ASP A N 1
ATOM 1440 C CA . ASP A 1 188 ? 3.624 3.515 -19.371 1.00 91.00 188 ASP A CA 1
ATOM 1441 C C . ASP A 1 188 ? 4.009 2.126 -19.882 1.00 91.00 188 ASP A C 1
ATOM 1443 O O . ASP A 1 188 ? 5.187 1.814 -20.074 1.00 91.00 188 ASP A O 1
ATOM 1447 N N . ASP A 1 189 ? 2.990 1.306 -20.094 1.00 87.88 189 ASP A N 1
ATOM 1448 C CA . ASP A 1 189 ? 3.092 -0.088 -20.507 1.00 87.88 189 ASP A CA 1
ATOM 1449 C C . ASP A 1 189 ? 3.485 -0.273 -21.980 1.00 87.88 189 ASP A C 1
ATOM 1451 O O . ASP A 1 189 ? 3.709 -1.396 -22.410 1.00 87.88 189 ASP A O 1
ATOM 1455 N N . ASN A 1 190 ? 3.651 0.815 -22.743 1.00 86.44 190 ASN A N 1
ATOM 1456 C CA . ASN A 1 190 ? 4.290 0.759 -24.065 1.00 86.44 190 ASN A CA 1
ATOM 1457 C C . ASN A 1 190 ? 5.821 0.783 -23.977 1.00 86.44 190 ASN A C 1
ATOM 1459 O O . ASN A 1 190 ? 6.504 0.337 -24.895 1.00 86.44 190 ASN A O 1
ATOM 1463 N N . ASN A 1 191 ? 6.360 1.350 -22.895 1.00 86.31 191 ASN A N 1
ATOM 1464 C CA . ASN A 1 191 ? 7.792 1.590 -22.729 1.00 86.31 191 ASN A CA 1
ATOM 1465 C C . ASN A 1 191 ? 8.425 0.626 -21.723 1.00 86.31 191 ASN A C 1
ATOM 1467 O O . ASN A 1 191 ? 9.591 0.256 -21.871 1.00 86.31 191 ASN A O 1
ATOM 1471 N N . TYR A 1 192 ? 7.667 0.214 -20.707 1.00 87.12 192 TYR A N 1
ATOM 1472 C CA . TYR A 1 192 ? 8.165 -0.570 -19.585 1.00 87.12 192 TYR A CA 1
ATOM 1473 C C . TYR A 1 192 ? 7.234 -1.731 -19.250 1.00 87.12 192 TYR A C 1
ATOM 1475 O O . TYR A 1 192 ? 6.029 -1.647 -19.453 1.00 87.12 192 TYR A O 1
ATOM 1483 N N . LEU A 1 193 ? 7.795 -2.777 -18.653 1.00 86.31 193 LEU A N 1
ATOM 1484 C CA . LEU A 1 193 ? 7.059 -3.882 -18.047 1.00 86.31 193 LEU A CA 1
ATOM 1485 C C . LEU A 1 193 ? 7.495 -4.021 -16.585 1.00 86.31 193 LEU A C 1
ATOM 1487 O O . LEU A 1 193 ? 8.696 -4.058 -16.311 1.00 86.31 193 LEU A O 1
ATOM 1491 N N . VAL A 1 194 ? 6.523 -4.097 -15.670 1.00 87.50 194 VAL A N 1
ATOM 1492 C CA . VAL A 1 194 ? 6.735 -4.305 -14.227 1.00 87.50 194 VAL A CA 1
ATOM 1493 C C . VAL A 1 194 ? 5.974 -5.544 -13.769 1.00 87.50 194 VAL A C 1
ATOM 1495 O O . VAL A 1 194 ? 4.783 -5.655 -14.058 1.00 87.50 194 VAL A O 1
ATOM 1498 N N . TRP A 1 195 ? 6.636 -6.449 -13.047 1.00 84.69 195 TRP A N 1
ATOM 1499 C CA . TRP A 1 195 ? 6.013 -7.659 -12.505 1.00 84.69 195 TRP A CA 1
ATOM 1500 C C . TRP A 1 195 ? 6.682 -8.156 -11.231 1.00 84.69 195 TRP A C 1
ATOM 1502 O O . TRP A 1 195 ? 7.853 -7.858 -10.996 1.00 84.69 195 TRP A O 1
ATOM 1512 N N . ASP A 1 196 ? 5.938 -8.900 -10.415 1.00 80.38 196 ASP A N 1
ATOM 1513 C CA . ASP A 1 196 ? 6.493 -9.619 -9.269 1.00 80.38 196 ASP A CA 1
ATOM 1514 C C . ASP A 1 196 ? 7.102 -10.949 -9.737 1.00 80.38 196 ASP A C 1
ATOM 1516 O O . ASP A 1 196 ? 6.492 -11.703 -10.501 1.00 80.38 196 ASP A O 1
ATOM 1520 N N . LEU A 1 197 ? 8.324 -11.241 -9.295 1.00 74.50 197 LEU A N 1
ATOM 1521 C CA . LEU A 1 197 ? 8.986 -12.510 -9.585 1.00 74.50 197 LEU A CA 1
ATOM 1522 C C . LEU A 1 197 ? 8.282 -13.684 -8.888 1.00 74.50 197 LEU A C 1
ATOM 1524 O O . LEU A 1 197 ? 8.265 -14.787 -9.431 1.00 74.50 197 LEU A O 1
ATOM 1528 N N . ALA A 1 198 ? 7.680 -13.448 -7.718 1.00 68.88 198 ALA A N 1
ATOM 1529 C CA . ALA A 1 198 ? 6.931 -14.461 -6.979 1.00 68.88 198 ALA A CA 1
ATOM 1530 C C . ALA A 1 198 ? 5.631 -14.864 -7.696 1.00 68.88 198 ALA A C 1
ATOM 1532 O O . ALA A 1 198 ? 5.239 -16.028 -7.629 1.00 68.88 198 ALA A O 1
ATOM 1533 N N . ASP A 1 199 ? 5.020 -13.948 -8.455 1.00 65.25 199 ASP A N 1
ATOM 1534 C CA . ASP A 1 199 ? 3.860 -14.253 -9.303 1.00 65.25 199 ASP A CA 1
ATOM 1535 C C . ASP A 1 199 ? 4.245 -15.105 -10.533 1.00 65.25 199 ASP A C 1
ATOM 1537 O O . ASP A 1 199 ? 3.384 -15.688 -11.193 1.00 65.25 199 ASP A O 1
ATOM 1541 N N . GLN A 1 200 ? 5.541 -15.223 -10.853 1.00 52.34 200 GLN A N 1
ATOM 1542 C CA . GLN A 1 200 ? 6.057 -15.877 -12.060 1.00 52.34 200 GLN A CA 1
ATOM 1543 C C . GLN A 1 200 ? 6.972 -17.081 -11.789 1.00 52.34 200 GLN A C 1
ATOM 1545 O O . GLN A 1 200 ? 8.058 -17.203 -12.355 1.00 52.34 200 GLN A O 1
ATOM 1550 N N . LEU A 1 201 ? 6.467 -18.063 -11.044 1.00 45.47 201 LEU A N 1
ATOM 1551 C CA . LEU A 1 201 ? 6.883 -19.455 -11.261 1.00 45.47 201 LEU A CA 1
ATOM 1552 C C . LEU A 1 201 ? 5.976 -20.222 -12.251 1.00 45.47 201 LEU A C 1
ATOM 1554 O O . LEU A 1 201 ? 6.306 -21.359 -12.569 1.00 45.47 201 LEU A O 1
ATOM 1558 N N . ALA A 1 202 ? 4.897 -19.632 -12.809 1.00 41.59 202 ALA A N 1
ATOM 1559 C CA . ALA A 1 202 ? 4.029 -20.358 -13.762 1.00 41.59 202 ALA A CA 1
ATOM 1560 C C . ALA A 1 202 ? 3.180 -19.536 -14.776 1.00 41.59 202 ALA A C 1
ATOM 1562 O O . ALA A 1 202 ? 2.166 -20.045 -15.245 1.00 41.59 202 ALA A O 1
ATOM 1563 N N . GLY A 1 203 ? 3.570 -18.317 -15.179 1.00 50.41 203 GLY A N 1
ATOM 1564 C CA . GLY A 1 203 ? 2.965 -17.668 -16.364 1.00 50.41 203 GLY A CA 1
ATOM 1565 C C . GLY A 1 203 ? 1.992 -16.511 -16.113 1.00 50.41 203 GLY A C 1
ATOM 1566 O O . GLY A 1 203 ? 0.832 -16.573 -16.510 1.00 50.41 203 GLY A O 1
ATOM 1567 N N . VAL A 1 204 ? 2.484 -15.404 -15.547 1.00 56.62 204 VAL A N 1
ATOM 1568 C CA . VAL A 1 204 ? 1.749 -14.127 -15.617 1.00 56.62 204 VAL A CA 1
ATOM 1569 C C . VAL A 1 204 ? 1.622 -13.726 -17.082 1.00 56.62 204 VAL A C 1
ATOM 1571 O O . VAL A 1 204 ? 2.636 -13.507 -17.750 1.00 56.62 204 VAL A O 1
ATOM 1574 N N . ASP A 1 205 ? 0.382 -13.617 -17.554 1.00 60.19 205 ASP A N 1
ATOM 1575 C CA . ASP A 1 205 ? 0.068 -13.024 -18.846 1.00 60.19 205 ASP A CA 1
ATOM 1576 C C . ASP A 1 205 ? 0.389 -11.528 -18.786 1.00 60.19 205 ASP A C 1
ATOM 1578 O O . ASP A 1 205 ? -0.377 -10.696 -18.301 1.00 60.19 205 ASP A O 1
ATOM 1582 N N . THR A 1 206 ? 1.573 -11.176 -19.272 1.00 56.25 206 THR A N 1
ATOM 1583 C CA . THR A 1 206 ? 2.047 -9.794 -19.328 1.00 56.25 206 THR A CA 1
ATOM 1584 C C . THR A 1 206 ? 1.232 -8.939 -20.295 1.00 56.25 206 THR A C 1
ATOM 1586 O O . THR A 1 206 ? 1.344 -7.713 -20.234 1.00 56.25 206 THR A O 1
ATOM 1589 N N . ASN A 1 207 ? 0.371 -9.535 -21.126 1.00 61.81 207 ASN A N 1
ATOM 1590 C CA . ASN A 1 207 ? -0.582 -8.824 -21.976 1.00 61.81 207 ASN A CA 1
ATOM 1591 C C . ASN A 1 207 ? -1.922 -8.581 -21.278 1.00 61.81 207 ASN A C 1
ATOM 1593 O O . ASN A 1 207 ? -2.686 -7.732 -21.737 1.00 61.81 207 ASN A O 1
ATOM 1597 N N . ALA A 1 208 ? -2.192 -9.250 -20.153 1.00 65.50 208 ALA A N 1
ATOM 1598 C CA . ALA A 1 208 ? -3.421 -9.060 -19.402 1.00 65.50 208 ALA A CA 1
ATOM 1599 C C . ALA A 1 208 ? -3.540 -7.597 -18.968 1.00 65.50 208 ALA A C 1
ATOM 1601 O O . ALA A 1 208 ? -2.629 -7.012 -18.366 1.00 65.50 208 ALA A O 1
ATOM 1602 N N . THR A 1 209 ? -4.649 -6.964 -19.334 1.00 67.44 209 THR A N 1
ATOM 1603 C CA . THR A 1 209 ? -4.888 -5.545 -19.054 1.00 67.44 209 THR A CA 1
ATOM 1604 C C . THR A 1 209 ? -5.066 -5.268 -17.564 1.00 67.44 209 THR A C 1
ATOM 1606 O O . THR A 1 209 ? -4.926 -4.130 -17.148 1.00 67.44 209 THR A O 1
ATOM 1609 N N . ASP A 1 210 ? -5.358 -6.275 -16.751 1.00 67.56 210 ASP A N 1
ATOM 1610 C CA . ASP A 1 210 ? -5.692 -6.155 -15.331 1.00 67.56 210 ASP A CA 1
ATOM 1611 C C . ASP A 1 210 ? -4.530 -6.463 -14.373 1.00 67.56 210 ASP A C 1
ATOM 1613 O O . ASP A 1 210 ? -4.638 -6.155 -13.182 1.00 67.56 210 ASP A O 1
ATOM 1617 N N . TYR A 1 211 ? -3.400 -6.994 -14.858 1.00 74.56 211 TYR A N 1
ATOM 1618 C CA . TYR A 1 211 ? -2.268 -7.330 -13.990 1.00 74.56 211 TYR A CA 1
ATOM 1619 C C . TYR A 1 211 ? -1.753 -6.099 -13.225 1.00 74.56 211 TYR A C 1
ATOM 1621 O O . TYR A 1 211 ? -1.246 -5.139 -13.816 1.00 74.56 211 TYR A O 1
ATOM 1629 N N . SER A 1 212 ? -1.899 -6.141 -11.898 1.00 80.00 212 SER A N 1
ATOM 1630 C CA . SER A 1 212 ? -1.592 -5.035 -10.991 1.00 80.00 212 SER A CA 1
ATOM 1631 C C . SER A 1 212 ? -0.874 -5.549 -9.737 1.00 80.00 212 SER A C 1
ATOM 1633 O O . SER A 1 212 ? -1.552 -5.889 -8.765 1.00 80.00 212 SER A O 1
ATOM 1635 N N . PRO A 1 213 ? 0.472 -5.622 -9.723 1.00 80.94 213 PRO A N 1
ATOM 1636 C CA . PRO A 1 213 ? 1.217 -5.998 -8.525 1.00 80.94 213 PRO A CA 1
ATOM 1637 C C . PRO A 1 213 ? 0.842 -5.102 -7.340 1.00 80.94 213 PRO A C 1
ATOM 1639 O O . PRO A 1 213 ? 0.773 -3.875 -7.481 1.00 80.94 213 PRO A O 1
ATOM 1642 N N . VAL A 1 214 ? 0.635 -5.706 -6.169 1.00 83.19 214 VAL A N 1
ATOM 1643 C CA . VAL A 1 214 ? 0.303 -4.986 -4.933 1.00 83.19 214 VAL A CA 1
ATOM 1644 C C . VAL A 1 214 ? 1.373 -5.252 -3.886 1.00 83.19 214 VAL A C 1
ATOM 1646 O O . VAL A 1 214 ? 1.514 -6.367 -3.392 1.00 83.19 214 VAL A O 1
ATOM 1649 N N . VAL A 1 215 ? 2.103 -4.205 -3.508 1.00 82.94 215 VAL A N 1
ATOM 1650 C CA . VAL A 1 215 ? 3.134 -4.273 -2.467 1.00 82.94 215 VAL A CA 1
ATOM 1651 C C . VAL A 1 215 ? 2.602 -3.654 -1.184 1.00 82.94 215 VAL A C 1
ATOM 1653 O O . VAL A 1 215 ? 2.337 -2.455 -1.139 1.00 82.94 215 VAL A O 1
ATOM 1656 N N . GLY A 1 216 ? 2.446 -4.459 -0.133 1.00 83.50 216 GLY A N 1
ATOM 1657 C CA . GLY A 1 216 ? 1.940 -4.020 1.170 1.00 83.50 216 GLY A CA 1
ATOM 1658 C C . GLY A 1 216 ? 3.024 -3.861 2.238 1.00 83.50 216 GLY A C 1
ATOM 1659 O O . GLY A 1 216 ? 3.920 -4.698 2.349 1.00 83.50 216 GLY A O 1
ATOM 1660 N N . PHE A 1 217 ? 2.894 -2.841 3.085 1.00 79.00 217 PHE A N 1
ATOM 1661 C CA . PHE A 1 217 ? 3.753 -2.572 4.240 1.00 79.00 217 PHE A CA 1
ATOM 1662 C C . PHE A 1 217 ? 2.930 -2.486 5.508 1.00 79.00 217 PHE A C 1
ATOM 1664 O O . PHE A 1 217 ? 2.061 -1.637 5.564 1.00 79.00 217 PHE A O 1
ATOM 1671 N N . THR A 1 218 ? 3.240 -3.256 6.545 1.00 74.44 218 THR A N 1
ATOM 1672 C CA . THR A 1 218 ? 2.607 -3.162 7.870 1.00 74.44 218 THR A CA 1
ATOM 1673 C C . THR A 1 218 ? 2.748 -1.770 8.498 1.00 74.44 218 THR A C 1
ATOM 1675 O O . THR A 1 218 ? 3.628 -0.986 8.143 1.00 74.44 218 THR A O 1
ATOM 1678 N N . THR A 1 219 ? 1.968 -1.495 9.544 1.00 70.00 219 THR A N 1
ATOM 1679 C CA . THR A 1 219 ? 2.044 -0.259 10.352 1.00 70.00 219 THR A CA 1
ATOM 1680 C C . THR A 1 219 ? 3.402 -0.028 11.032 1.00 70.00 219 THR A C 1
ATOM 1682 O O . THR A 1 219 ? 3.691 1.059 11.535 1.00 70.00 219 THR A O 1
ATOM 1685 N N . ARG A 1 220 ? 4.282 -1.037 11.052 1.00 70.44 220 ARG A N 1
ATOM 1686 C CA . ARG A 1 220 ? 5.677 -0.919 11.513 1.00 70.44 220 ARG A CA 1
ATOM 1687 C C . ARG A 1 220 ? 6.652 -0.564 10.388 1.00 70.44 220 ARG A C 1
ATOM 1689 O O . ARG A 1 220 ? 7.844 -0.426 10.645 1.00 70.44 220 ARG A O 1
ATOM 1696 N N . GLY A 1 221 ? 6.159 -0.395 9.163 1.00 75.31 221 GLY A N 1
ATOM 1697 C CA . GLY A 1 221 ? 6.964 -0.177 7.965 1.00 75.31 221 GLY A CA 1
ATOM 1698 C C . GLY A 1 221 ? 7.701 -1.433 7.496 1.00 75.31 221 GLY A C 1
ATOM 1699 O O . GLY A 1 221 ? 8.631 -1.307 6.704 1.00 75.31 221 GLY A O 1
ATOM 1700 N N . PHE A 1 222 ? 7.324 -2.613 7.999 1.00 80.88 222 PHE A N 1
ATOM 1701 C CA . PHE A 1 222 ? 7.810 -3.911 7.521 1.00 80.88 222 PHE A CA 1
ATOM 1702 C C . PHE A 1 222 ? 7.008 -4.355 6.307 1.00 80.88 222 PHE A C 1
ATOM 1704 O O . PHE A 1 222 ? 5.849 -3.968 6.181 1.00 80.88 222 PHE A O 1
ATOM 1711 N N . SER A 1 223 ? 7.591 -5.179 5.446 1.00 79.38 223 SER A N 1
ATOM 1712 C CA . SER A 1 223 ? 6.839 -5.840 4.380 1.00 79.38 223 SER A CA 1
ATOM 1713 C C . SER A 1 223 ? 5.681 -6.649 4.980 1.00 79.38 223 SER A C 1
ATOM 1715 O O . SER A 1 223 ? 5.837 -7.262 6.033 1.00 79.38 223 SER A O 1
ATOM 1717 N N . ALA A 1 224 ? 4.510 -6.630 4.338 1.00 75.69 224 ALA A N 1
ATOM 1718 C CA . ALA A 1 224 ? 3.394 -7.493 4.731 1.00 75.69 224 ALA A CA 1
ATOM 1719 C C . ALA A 1 224 ? 3.654 -8.974 4.386 1.00 75.69 224 ALA A C 1
ATOM 1721 O O . ALA A 1 224 ? 3.119 -9.852 5.053 1.00 75.69 224 ALA A O 1
ATOM 1722 N N . SER A 1 225 ? 4.505 -9.244 3.392 1.00 76.50 225 SER A N 1
ATOM 1723 C CA . SER A 1 225 ? 5.047 -10.575 3.107 1.00 76.50 225 SER A CA 1
ATOM 1724 C C . SER A 1 225 ? 6.295 -10.829 3.958 1.00 76.50 225 SER A C 1
ATOM 1726 O O . SER A 1 225 ? 7.227 -10.018 3.938 1.00 76.50 225 SER A O 1
ATOM 1728 N N . GLU A 1 226 ? 6.353 -11.966 4.655 1.00 74.38 226 GLU A N 1
ATOM 1729 C CA . GLU A 1 226 ? 7.538 -12.390 5.421 1.00 74.38 226 GLU A CA 1
ATOM 1730 C C . GLU A 1 226 ? 8.759 -12.634 4.520 1.00 74.38 226 GLU A C 1
ATOM 1732 O O . GLU A 1 226 ? 9.893 -12.390 4.929 1.00 74.38 226 GLU A O 1
ATOM 1737 N N . ALA A 1 227 ? 8.530 -13.041 3.268 1.00 76.75 227 ALA A N 1
ATOM 1738 C CA . ALA A 1 227 ? 9.577 -13.218 2.264 1.00 76.75 227 ALA A CA 1
ATOM 1739 C C . ALA A 1 227 ? 10.018 -11.892 1.611 1.00 76.75 227 ALA A C 1
ATOM 1741 O O . ALA A 1 227 ? 11.025 -11.854 0.901 1.00 76.75 227 ALA A O 1
ATOM 1742 N N . GLY A 1 228 ? 9.290 -10.796 1.851 1.00 82.38 228 GLY A N 1
ATOM 1743 C CA . GLY A 1 228 ? 9.459 -9.551 1.108 1.00 82.38 228 GLY A CA 1
ATOM 1744 C C . GLY A 1 228 ? 8.768 -9.573 -0.260 1.00 82.38 228 GLY A C 1
ATOM 1745 O O . GLY A 1 228 ? 7.896 -10.404 -0.512 1.00 82.38 228 GLY A O 1
ATOM 1746 N N . TYR A 1 229 ? 9.176 -8.652 -1.133 1.00 85.44 229 TYR A N 1
ATOM 1747 C CA . TYR A 1 229 ? 8.706 -8.528 -2.517 1.00 85.44 229 TYR A CA 1
ATOM 1748 C C . TYR A 1 229 ? 9.889 -8.374 -3.467 1.00 85.44 229 TYR A C 1
ATOM 1750 O O . TYR A 1 229 ? 10.906 -7.768 -3.107 1.00 85.44 229 TYR A O 1
ATOM 1758 N N . GLN A 1 230 ? 9.754 -8.869 -4.695 1.00 89.50 230 GLN A N 1
ATOM 1759 C CA . GLN A 1 230 ? 10.752 -8.683 -5.745 1.00 89.50 230 GLN A CA 1
ATOM 1760 C C . GLN A 1 230 ? 10.074 -8.249 -7.035 1.00 89.50 230 GLN A C 1
ATOM 1762 O O . GLN A 1 230 ? 9.525 -9.059 -7.772 1.00 89.50 230 GLN A O 1
ATOM 1767 N N . LEU A 1 231 ? 10.160 -6.957 -7.333 1.00 88.69 231 LEU A N 1
ATOM 1768 C CA . LEU A 1 231 ? 9.646 -6.403 -8.574 1.00 88.69 231 LEU A CA 1
ATOM 1769 C C . LEU A 1 231 ? 10.750 -6.380 -9.625 1.00 88.69 231 LEU A C 1
ATOM 1771 O O . LEU A 1 231 ? 11.852 -5.881 -9.381 1.00 88.69 231 LEU A O 1
ATOM 1775 N N . ARG A 1 232 ? 10.448 -6.867 -10.822 1.00 88.44 232 ARG A N 1
ATOM 1776 C CA . ARG A 1 232 ? 11.317 -6.774 -11.990 1.00 88.44 232 ARG A CA 1
ATOM 1777 C C . ARG A 1 232 ? 10.786 -5.704 -12.936 1.00 88.44 232 ARG A C 1
ATOM 1779 O O . ARG A 1 232 ? 9.586 -5.615 -13.173 1.00 88.44 232 ARG A O 1
ATOM 1786 N N . LEU A 1 233 ? 11.695 -4.878 -13.448 1.00 88.62 233 LEU A N 1
ATOM 1787 C CA . LEU A 1 233 ? 11.420 -3.807 -14.406 1.00 88.62 233 LEU A CA 1
ATOM 1788 C C . LEU A 1 233 ? 12.296 -3.998 -15.650 1.00 88.62 233 LEU A C 1
ATOM 1790 O O . LEU A 1 233 ? 13.522 -4.071 -15.532 1.00 88.62 233 LEU A O 1
ATOM 1794 N N . THR A 1 234 ? 11.688 -4.022 -16.836 1.00 86.31 234 THR A N 1
ATOM 1795 C CA . THR A 1 234 ? 12.399 -4.057 -18.130 1.00 86.31 234 THR A CA 1
ATOM 1796 C C . THR A 1 234 ? 11.777 -3.089 -19.143 1.00 86.31 234 THR A C 1
ATOM 1798 O O . THR A 1 234 ? 10.664 -2.607 -18.933 1.00 86.31 234 THR A O 1
ATOM 1801 N N . ASN A 1 235 ? 12.497 -2.791 -20.227 1.00 84.38 235 ASN A N 1
ATOM 1802 C CA . ASN A 1 235 ? 12.015 -1.945 -21.323 1.00 84.38 235 ASN A CA 1
ATOM 1803 C C . ASN A 1 235 ? 11.406 -2.800 -22.440 1.00 84.38 235 ASN A C 1
ATOM 1805 O O . ASN A 1 235 ? 12.015 -3.778 -22.863 1.00 84.38 235 ASN A O 1
ATOM 1809 N N . ILE A 1 236 ? 10.292 -2.363 -23.019 1.00 80.19 236 ILE A N 1
ATOM 1810 C CA . ILE A 1 236 ? 9.695 -2.984 -24.213 1.00 80.19 236 ILE A CA 1
ATOM 1811 C C . ILE A 1 236 ? 10.235 -2.274 -25.470 1.00 80.19 236 ILE A C 1
ATOM 1813 O O . ILE A 1 236 ? 10.429 -1.058 -25.429 1.00 80.19 236 ILE A O 1
ATOM 1817 N N . PRO A 1 237 ? 10.517 -2.971 -26.593 1.00 62.62 237 PRO A N 1
ATOM 1818 C CA . PRO A 1 237 ? 10.527 -4.424 -26.838 1.00 62.62 237 PRO A CA 1
ATOM 1819 C C . PRO A 1 237 ? 11.918 -5.051 -26.608 1.00 62.62 237 PRO A C 1
ATOM 1821 O O . PRO A 1 237 ? 12.297 -6.033 -27.245 1.00 62.62 237 PRO A O 1
ATOM 1824 N N . LEU A 1 238 ? 12.749 -4.403 -25.798 1.00 57.94 238 LEU A N 1
ATOM 1825 C CA . LEU A 1 238 ? 14.171 -4.704 -25.711 1.00 57.94 238 LEU A CA 1
ATOM 1826 C C . LEU A 1 238 ? 14.411 -6.005 -24.933 1.00 57.94 238 LEU A C 1
ATOM 1828 O O . LEU A 1 238 ? 13.568 -6.419 -24.145 1.00 57.94 238 LEU A O 1
ATOM 1832 N N . LYS A 1 239 ? 15.554 -6.658 -25.207 1.00 56.91 239 LYS A N 1
ATOM 1833 C CA . LYS A 1 239 ? 15.880 -8.012 -24.726 1.00 56.91 239 LYS A CA 1
ATOM 1834 C C . LYS A 1 239 ? 15.448 -8.222 -23.260 1.00 56.91 239 LYS A C 1
ATOM 1836 O O . LYS A 1 239 ? 15.874 -7.431 -22.416 1.00 56.91 239 LYS A O 1
ATOM 1841 N N . PRO A 1 240 ? 14.697 -9.296 -22.948 1.00 59.59 240 PRO A N 1
ATOM 1842 C CA . PRO A 1 240 ? 14.226 -9.597 -21.589 1.00 59.59 240 PRO A CA 1
ATOM 1843 C C . PRO A 1 240 ? 15.365 -9.804 -20.570 1.00 59.59 240 PRO A C 1
ATOM 1845 O O . PRO A 1 240 ? 15.127 -9.792 -19.358 1.00 59.59 240 PRO A O 1
ATOM 1848 N N . ASP A 1 241 ? 16.597 -9.951 -21.063 1.00 64.38 241 ASP A N 1
ATOM 1849 C CA . ASP A 1 241 ? 17.823 -10.115 -20.283 1.00 64.38 241 ASP A CA 1
ATOM 1850 C C . ASP A 1 241 ? 18.275 -8.813 -19.591 1.00 64.38 241 ASP A C 1
ATOM 1852 O O . ASP A 1 241 ? 18.858 -8.869 -18.515 1.00 64.38 241 ASP A O 1
ATOM 1856 N N . ASP A 1 242 ? 17.941 -7.629 -20.129 1.00 75.69 242 ASP A N 1
ATOM 1857 C CA . ASP A 1 242 ? 18.253 -6.342 -19.488 1.00 75.69 242 ASP A CA 1
ATOM 1858 C C . ASP A 1 242 ? 17.114 -5.927 -18.541 1.00 75.69 242 ASP A C 1
ATOM 1860 O O . ASP A 1 242 ? 16.077 -5.406 -18.970 1.00 75.69 242 ASP A O 1
ATOM 1864 N N . PHE A 1 243 ? 17.300 -6.100 -17.232 1.00 83.50 243 PHE A N 1
ATOM 1865 C CA . PHE A 1 243 ? 16.295 -5.721 -16.235 1.00 83.50 243 PHE A CA 1
ATOM 1866 C C . PHE A 1 243 ? 16.898 -5.111 -14.968 1.00 83.50 243 PHE A C 1
ATOM 1868 O O . PHE A 1 243 ? 18.090 -5.203 -14.675 1.00 83.50 243 PHE A O 1
ATOM 1875 N N . LYS A 1 244 ? 16.044 -4.448 -14.191 1.00 88.06 244 LYS A N 1
ATOM 1876 C CA . LYS A 1 244 ? 16.342 -4.030 -12.819 1.00 88.06 244 LYS A CA 1
ATOM 1877 C C . LYS A 1 244 ? 15.470 -4.822 -11.865 1.00 88.06 244 LYS A C 1
ATOM 1879 O O . LYS A 1 244 ? 14.277 -4.978 -12.119 1.00 88.06 244 LYS A O 1
ATOM 1884 N N . ILE A 1 245 ? 16.069 -5.291 -10.775 1.00 89.31 245 ILE A N 1
ATOM 1885 C CA . ILE A 1 245 ? 15.329 -5.867 -9.654 1.00 89.31 245 ILE A CA 1
ATOM 1886 C C . ILE A 1 245 ? 15.197 -4.787 -8.588 1.00 89.31 245 ILE A C 1
ATOM 1888 O O . ILE A 1 245 ? 16.185 -4.185 -8.165 1.00 89.31 245 ILE A O 1
ATOM 1892 N N . ILE A 1 246 ? 13.971 -4.562 -8.145 1.00 91.31 246 ILE A N 1
ATOM 1893 C CA . ILE A 1 246 ? 13.634 -3.735 -6.997 1.00 91.31 246 ILE A CA 1
ATOM 1894 C C . ILE A 1 246 ? 13.143 -4.702 -5.928 1.00 91.31 246 ILE A C 1
ATOM 1896 O O . ILE A 1 246 ? 12.076 -5.296 -6.072 1.00 91.31 246 ILE A O 1
ATOM 1900 N N . SER A 1 247 ? 13.931 -4.902 -4.877 1.00 89.81 247 SER A N 1
ATOM 1901 C CA . SER A 1 247 ? 13.558 -5.793 -3.783 1.00 89.81 247 SER A CA 1
ATOM 1902 C C . SER A 1 247 ? 13.136 -5.001 -2.555 1.00 89.81 247 SER A C 1
ATOM 1904 O O . SER A 1 247 ? 13.713 -3.967 -2.217 1.00 89.81 247 SER A O 1
ATOM 1906 N N . VAL A 1 248 ? 12.107 -5.498 -1.883 1.00 87.31 248 VAL A N 1
ATOM 1907 C CA . VAL A 1 248 ? 11.661 -5.020 -0.578 1.00 87.31 248 VAL A CA 1
ATOM 1908 C C . VAL A 1 248 ? 11.858 -6.173 0.386 1.00 87.31 248 VAL A C 1
ATOM 1910 O O . VAL A 1 248 ? 11.205 -7.200 0.242 1.00 87.31 248 VAL A O 1
ATOM 1913 N N . ASN A 1 249 ? 12.771 -6.047 1.346 1.00 85.56 249 ASN A N 1
ATOM 1914 C CA . ASN A 1 249 ? 12.983 -7.125 2.316 1.00 85.56 249 ASN A CA 1
ATOM 1915 C C . ASN A 1 249 ? 11.867 -7.174 3.376 1.00 85.56 249 ASN A C 1
ATOM 1917 O O . ASN A 1 249 ? 11.037 -6.267 3.468 1.00 85.56 249 ASN A O 1
ATOM 1921 N N . ALA A 1 250 ? 11.881 -8.206 4.225 1.00 77.06 250 ALA A N 1
ATOM 1922 C CA . ALA A 1 250 ? 10.929 -8.362 5.330 1.00 77.06 250 ALA A CA 1
ATOM 1923 C C . ALA A 1 250 ? 10.837 -7.106 6.226 1.00 77.06 250 ALA A C 1
ATOM 1925 O O . ALA A 1 250 ? 9.763 -6.728 6.681 1.00 77.06 250 ALA A O 1
ATOM 1926 N N . PHE A 1 251 ? 11.945 -6.381 6.404 1.00 79.25 251 PHE A N 1
ATOM 1927 C CA . PHE A 1 251 ? 12.013 -5.154 7.206 1.00 79.25 251 PHE A CA 1
ATOM 1928 C C . PHE A 1 251 ? 11.567 -3.882 6.458 1.00 79.25 251 PHE A C 1
ATOM 1930 O O . PHE A 1 251 ? 11.652 -2.777 7.003 1.00 79.25 251 PHE A O 1
ATOM 1937 N N . GLY A 1 252 ? 11.083 -4.016 5.221 1.00 75.88 252 GLY A N 1
ATOM 1938 C CA . GLY A 1 252 ? 10.612 -2.918 4.377 1.00 75.88 252 GLY A CA 1
ATOM 1939 C C . GLY A 1 252 ? 11.725 -2.037 3.808 1.00 75.88 252 GLY A C 1
ATOM 1940 O O . GLY A 1 252 ? 11.458 -0.918 3.372 1.00 75.88 252 GLY A O 1
ATOM 1941 N N . GLN A 1 253 ? 12.977 -2.496 3.823 1.00 84.06 253 GLN A N 1
ATOM 1942 C CA . GLN A 1 253 ? 14.070 -1.802 3.146 1.00 84.06 253 GLN A CA 1
ATOM 1943 C C . GLN A 1 253 ? 13.950 -2.033 1.641 1.00 84.06 253 GLN A C 1
ATOM 1945 O O . GLN A 1 253 ? 13.884 -3.177 1.192 1.00 84.06 253 GLN A O 1
ATOM 1950 N N . VAL A 1 254 ? 13.933 -0.936 0.883 1.00 86.69 254 VAL A N 1
ATOM 1951 C CA . VAL A 1 254 ? 13.896 -0.952 -0.581 1.00 86.69 254 VAL A CA 1
ATOM 1952 C C . VAL A 1 254 ? 15.331 -0.955 -1.099 1.00 86.69 254 VAL A C 1
ATOM 1954 O O . VAL A 1 254 ? 16.104 -0.045 -0.796 1.00 86.69 254 VAL A O 1
ATOM 1957 N N . LEU A 1 255 ? 15.689 -1.973 -1.874 1.00 87.31 255 LEU A N 1
ATOM 1958 C CA . LEU A 1 255 ? 17.012 -2.156 -2.461 1.00 87.31 255 LEU A CA 1
ATOM 1959 C C . LEU A 1 255 ? 16.901 -2.203 -3.987 1.00 87.31 255 LEU A C 1
ATOM 1961 O O . LEU A 1 255 ? 15.987 -2.807 -4.548 1.00 87.31 255 LEU A O 1
ATOM 1965 N N . LEU A 1 256 ? 17.855 -1.562 -4.662 1.00 86.69 256 LEU A N 1
ATOM 1966 C CA . LEU A 1 256 ? 17.966 -1.576 -6.118 1.00 86.69 256 LEU A CA 1
ATOM 1967 C C . LEU A 1 256 ? 19.112 -2.499 -6.526 1.00 86.69 256 LEU A C 1
ATOM 1969 O O . LEU A 1 256 ? 20.284 -2.181 -6.322 1.00 86.69 256 LEU A O 1
ATOM 1973 N N . GLY A 1 257 ? 18.762 -3.638 -7.113 1.00 78.62 257 GLY A N 1
ATOM 1974 C CA . GLY A 1 257 ? 19.696 -4.581 -7.710 1.00 78.62 257 GLY A CA 1
ATOM 1975 C C . GLY A 1 257 ? 19.904 -4.292 -9.194 1.00 78.62 257 GLY A C 1
ATOM 1976 O O . GLY A 1 257 ? 18.968 -3.973 -9.933 1.00 78.62 257 GLY A O 1
ATOM 1977 N N . ILE A 1 258 ? 21.149 -4.425 -9.647 1.00 66.81 258 ILE A N 1
ATOM 1978 C CA . ILE A 1 258 ? 21.465 -4.486 -11.072 1.00 66.81 258 ILE A CA 1
ATOM 1979 C C . ILE A 1 258 ? 21.821 -5.928 -11.389 1.00 66.81 258 ILE A C 1
ATOM 1981 O O . ILE A 1 258 ? 22.774 -6.457 -10.824 1.00 66.81 258 ILE A O 1
ATOM 1985 N N . THR A 1 259 ? 21.092 -6.526 -12.320 1.00 62.16 259 THR A N 1
ATOM 1986 C CA . THR A 1 259 ? 21.467 -7.801 -12.925 1.00 62.16 259 THR A CA 1
ATOM 1987 C C . THR A 1 259 ? 21.589 -7.554 -14.426 1.00 62.16 259 THR A C 1
ATOM 1989 O O . THR A 1 259 ? 20.810 -6.782 -14.984 1.00 62.16 259 THR A O 1
ATOM 1992 N N . ARG A 1 260 ? 22.662 -8.072 -15.024 1.00 55.06 260 ARG A N 1
ATOM 1993 C CA . ARG A 1 260 ? 22.962 -7.993 -16.458 1.00 55.06 260 ARG A CA 1
ATOM 1994 C C . ARG A 1 260 ? 22.723 -9.352 -17.087 1.00 55.06 260 ARG A C 1
ATOM 1996 O O . ARG A 1 260 ? 22.936 -10.340 -16.348 1.00 55.06 260 ARG A O 1
#

Secondary structure (DSSP, 8-state):
------PPPHHHHHHHHHHHHHHHHHHHHHHHHHHHHHHHHHHHHHHHHHHHHHHHHHHHHTT-EEE--EEEEEEEETTEEEEEEEE-TT----TT-EEEEEEEEEE-TTTS---EEEEEEEEEEEEETTEEEEEEEESSEEEEEEEEEEEES---EEEEEEEHHHHTTS-HHHHHHHHH-TTEEEE-TTTEEEEESTT-SS---TT-TT---EEEE-TTS-BSSTT-EEEEEEESSS-TTSEEEEEE-TT--EEEEEE-

pLDDT: mean 80.39, std 11.43, range [41.59, 96.69]

Foldseek 3Di:
DDDPPPDDDPVNVVVVVVVVVVVCVVVVVVVVVVVVQVVVQVVVLVVVLVLLVVLLVVLQVLQDWFFWPKKKFDDDDPQKGFKMKTFGAPNVDDAQWKKWKWQKFFQAPVPRDDTDTDTDIWHFHDDDNGMTMTGDIDRTIIIGDDGITMGTFAPWRKAKEAEPQLLVVDDPVSNVVQVPDSNYDYDHLQFKFKDWVVVPPPDDPSVPRPDIDMWTATSQSFTPDQAWTWMWMDTPPDDPQFIWIWTQHRHRDTDIDGGD

InterPro domains:
  IPR012902 Prokaryotic N-terminal methylation site [PF07963] (3-27)
  IPR012902 Prokaryotic N-terminal methylation site [PS00409] (6-26)
  IPR012902 Prokaryotic N-terminal methylation site [TIGR02532] (7-26)
  IPR045584 Pilin-like [SSF54523] (8-97)

Sequence (260 aa):
MKNSNEGFTLVELMIVGTIMAVIVSISFMAYQQGVKRQYGLSQQSRTIANALMLARMQALENKMAIKVTGARSIDLVGKWYTKVQLTAANHGVKRDDYVAISGLTLLDTSTGSTETPSTGAYYVSGVTGGTFDCVYYHSDSVKETTGTVARNLTRAAQLIIQKKSFVKTLSQAEQKARYESGQFFIYDDNNYLVWDLADQLAGVDTNATDYSPVVGFTTRGFSASEAGYQLRLTNIPLKPDDFKIISVNAFGQVLLGITR

Radius of gyration: 30.4 Å; chains: 1; bounding box: 96×33×93 Å

Organism: NCBI:txid2358